Protein AF-0000000085769686 (afdb_homodimer)

Foldseek 3Di:
DPPCPPPPPPPPPPPPVPPPPPPVCCCVVLPCPVPVDDDLVNVLVSLLVLLVVLLVVLVVCLVVVPALVVSVVSCCPPNVCRCVVPLLVRVVPDDPVSQVSQVVSQVSSCVSSVHHDDGSVVSNVVPPPPPPPVVVPCVVPPVVPPPD/DPPPPPPPPPPPPPPPVPPPPPPVCCCVVLPCPPPVDDDLVNVLVSLLVLLVVLLVVLVVCLVVVPALVVSVVSCCPPNVCRCVVPLLVRVVPDDPVSQVSQVVSQVSSCVSSVHHDDGSVVSNVVPPPPVPVVVVPCCVPPVVPPPD

Secondary structure (DSSP, 8-state):
-------------------------TTTTTT----S---HHHHHHHHHHHHHHHHHHHHHHHHTT--HHHHHHHIIIIIIHHHTTTHHHHGGGS-HHHHHHHHHHHHHHHHHHTS----HHHHHHHHS-THHHHHHS-TT-GGGGTT-/-------------------------TTTTTT----S---HHHHHHHHHHHHHHHHHHHHHHHHTT--HHHHHHHIIIIIIHHHTTTHHHHGGGS-HHHHHHHHHHHHHHHHHHTS----HHHHHHHHS-THHHHHHS-TT-GGGGGG-

Radius of gyration: 26.52 Å; Cα contacts (8 Å, |Δi|>4): 149; chains: 2; bounding box: 52×108×51 Å

Structure (mmCIF, N/CA/C/O backbone):
data_AF-0000000085769686-model_v1
#
loop_
_entity.id
_entity.type
_entity.pdbx_description
1 polymer 'Uncharacterized protein'
#
loop_
_atom_site.group_PDB
_atom_site.id
_atom_site.type_symbol
_atom_site.label_atom_id
_atom_site.label_alt_id
_atom_site.label_comp_id
_atom_site.label_asym_id
_atom_site.label_entity_id
_atom_site.label_seq_id
_atom_site.pdbx_PDB_ins_code
_atom_site.Cartn_x
_atom_site.Cartn_y
_atom_site.Cartn_z
_atom_site.occupancy
_atom_site.B_iso_or_equiv
_atom_site.auth_seq_id
_atom_site.auth_comp_id
_atom_site.auth_asym_id
_atom_site.auth_atom_id
_atom_site.pdbx_PDB_model_num
ATOM 1 N N . MET A 1 1 ? 27.438 -29.266 -15.391 1 24.86 1 MET A N 1
ATOM 2 C CA . MET A 1 1 ? 27.609 -28.641 -14.078 1 24.86 1 MET A CA 1
ATOM 3 C C . MET A 1 1 ? 26.297 -28.078 -13.562 1 24.86 1 MET A C 1
ATOM 5 O O . MET A 1 1 ? 25.797 -27.094 -14.086 1 24.86 1 MET A O 1
ATOM 9 N N . ILE A 1 2 ? 25.328 -28.938 -13.195 1 25.06 2 ILE A N 1
ATOM 10 C CA . ILE A 1 2 ? 23.891 -28.781 -12.938 1 25.06 2 ILE A CA 1
ATOM 11 C C . ILE A 1 2 ? 23.688 -28.031 -11.625 1 25.06 2 ILE A C 1
ATOM 13 O O . ILE A 1 2 ? 24.141 -28.484 -10.562 1 25.06 2 ILE A O 1
ATOM 17 N N . ILE A 1 3 ? 23.844 -26.734 -11.547 1 27.31 3 ILE A N 1
ATOM 18 C CA . ILE A 1 3 ? 23.703 -25.938 -10.336 1 27.31 3 ILE A CA 1
ATOM 19 C C . ILE A 1 3 ? 22.328 -26.172 -9.727 1 27.31 3 ILE A C 1
ATOM 21 O O . ILE A 1 3 ? 21.297 -25.891 -10.352 1 27.31 3 ILE A O 1
ATOM 25 N N . ASP A 1 4 ? 22.125 -27.25 -8.906 1 24.44 4 ASP A N 1
ATOM 26 C CA . ASP A 1 4 ? 20.984 -27.688 -8.125 1 24.44 4 ASP A CA 1
ATOM 27 C C . ASP A 1 4 ? 20.547 -26.594 -7.141 1 24.44 4 ASP A C 1
ATOM 29 O O . ASP A 1 4 ? 21.281 -26.25 -6.227 1 24.44 4 ASP A O 1
ATOM 33 N N . CYS A 1 5 ? 20.203 -25.5 -7.578 1 26.17 5 CYS A N 1
ATOM 34 C CA . CYS A 1 5 ? 19.656 -24.578 -6.594 1 26.17 5 CYS A CA 1
ATOM 35 C C . CYS A 1 5 ? 18.531 -25.219 -5.797 1 26.17 5 CYS A C 1
ATOM 37 O O . CYS A 1 5 ? 17.391 -25.312 -6.277 1 26.17 5 CYS A O 1
ATOM 39 N N . LYS A 1 6 ? 18.906 -26.297 -5.02 1 27.59 6 LYS A N 1
ATOM 40 C CA . LYS A 1 6 ? 18.047 -26.969 -4.039 1 27.59 6 LYS A CA 1
ATOM 41 C C . LYS A 1 6 ? 17.359 -25.953 -3.137 1 27.59 6 LYS A C 1
ATOM 43 O O . LYS A 1 6 ? 18.016 -25.125 -2.508 1 27.59 6 LYS A O 1
ATOM 48 N N . LEU A 1 7 ? 16.234 -25.5 -3.434 1 28.39 7 LEU A N 1
ATOM 49 C CA . LEU A 1 7 ? 15.258 -24.703 -2.689 1 28.39 7 LEU A CA 1
ATOM 50 C C . LEU A 1 7 ? 14.992 -25.328 -1.322 1 28.39 7 LEU A C 1
ATOM 52 O O . LEU A 1 7 ? 13.992 -26.031 -1.137 1 28.39 7 LEU A O 1
ATOM 56 N N . ASN A 1 8 ? 16.016 -25.984 -0.687 1 28.47 8 ASN A N 1
ATOM 57 C CA . ASN A 1 8 ? 15.75 -26.562 0.63 1 28.47 8 ASN A CA 1
ATOM 58 C C . ASN A 1 8 ? 15.375 -25.484 1.642 1 28.47 8 ASN A C 1
ATOM 60 O O . ASN A 1 8 ? 16.234 -24.984 2.371 1 28.47 8 ASN A O 1
ATOM 64 N N . CYS A 1 9 ? 14.867 -24.469 1.429 1 26.95 9 CYS A N 1
ATOM 65 C CA . CYS A 1 9 ? 14.531 -23.625 2.561 1 26.95 9 CYS A CA 1
ATOM 66 C C . CYS A 1 9 ? 13.633 -24.359 3.549 1 26.95 9 CYS A C 1
ATOM 68 O O . CYS A 1 9 ? 12.477 -24.656 3.242 1 26.95 9 CYS A O 1
ATOM 70 N N . LYS A 1 10 ? 14.203 -25.297 4.262 1 27.42 10 LYS A N 1
ATOM 71 C CA . LYS A 1 10 ? 13.461 -25.875 5.387 1 27.42 10 LYS A CA 1
ATOM 72 C C . LYS A 1 10 ? 12.906 -24.766 6.289 1 27.42 10 LYS A C 1
ATOM 74 O O . LYS A 1 10 ? 13.633 -23.844 6.676 1 27.42 10 LYS A O 1
ATOM 79 N N . PRO A 1 11 ? 11.672 -24.594 6.355 1 28.75 11 PRO A N 1
ATOM 80 C CA . PRO A 1 11 ? 11.094 -23.672 7.332 1 28.75 11 PRO A CA 1
ATOM 81 C C . PRO A 1 11 ? 11.508 -23.984 8.766 1 28.75 11 PRO A C 1
ATOM 83 O O . PRO A 1 11 ? 11.312 -25.109 9.234 1 28.75 11 PRO A O 1
ATOM 86 N N . ASP A 1 12 ? 12.695 -23.859 9.141 1 30.34 12 ASP A N 1
ATOM 87 C CA . ASP A 1 12 ? 12.93 -23.953 10.578 1 30.34 12 ASP A CA 1
ATOM 88 C C . ASP A 1 12 ? 11.781 -23.312 11.359 1 30.34 12 ASP A C 1
ATOM 90 O O . ASP A 1 12 ? 11.414 -22.172 11.102 1 30.34 12 ASP A O 1
ATOM 94 N N . ILE A 1 13 ? 10.984 -24.156 11.992 1 30.16 13 ILE A N 1
ATOM 95 C CA . ILE A 1 13 ? 9.906 -23.875 12.93 1 30.16 13 ILE A CA 1
ATOM 96 C C . ILE A 1 13 ? 10.43 -23.031 14.094 1 30.16 13 ILE A C 1
ATOM 98 O O . ILE A 1 13 ? 11.047 -23.562 15.023 1 30.16 13 ILE A O 1
ATOM 102 N N . LEU A 1 14 ? 11.516 -22.359 14.055 1 28.95 14 LEU A N 1
ATOM 103 C CA . LEU A 1 14 ? 11.766 -21.562 15.242 1 28.95 14 LEU A CA 1
ATOM 104 C C . LEU A 1 14 ? 10.461 -21 15.805 1 28.95 14 LEU A C 1
ATOM 106 O O . LEU A 1 14 ? 9.625 -20.484 15.055 1 28.95 14 LEU A O 1
ATOM 110 N N . SER A 1 15 ? 10.047 -21.609 16.953 1 30.77 15 SER A N 1
ATOM 111 C CA . SER A 1 15 ? 8.977 -21.203 17.859 1 30.77 15 SER A CA 1
ATOM 112 C C . SER A 1 15 ? 9.016 -19.703 18.125 1 30.77 15 SER A C 1
ATOM 114 O O . SER A 1 15 ? 9.711 -19.234 19.031 1 30.77 15 SER A O 1
ATOM 116 N N . LEU A 1 16 ? 9.578 -18.938 17.328 1 28.23 16 LEU A N 1
ATOM 117 C CA . LEU A 1 16 ? 9.375 -17.547 17.719 1 28.23 16 LEU A CA 1
ATOM 118 C C . LEU A 1 16 ? 7.973 -17.344 18.297 1 28.23 16 LEU A C 1
ATOM 120 O O . LEU A 1 16 ? 6.988 -17.781 17.688 1 28.23 16 LEU A O 1
ATOM 124 N N . THR A 1 17 ? 7.836 -17.422 19.656 1 31.45 17 THR A N 1
ATOM 125 C CA . THR A 1 17 ? 6.695 -16.812 20.328 1 31.45 17 THR A CA 1
ATOM 126 C C . THR A 1 17 ? 6.16 -15.633 19.516 1 31.45 17 THR A C 1
ATOM 128 O O . THR A 1 17 ? 6.762 -14.562 19.5 1 31.45 17 THR A O 1
ATOM 131 N N . GLY A 1 18 ? 6.109 -15.812 18.391 1 32.16 18 GLY A N 1
ATOM 132 C CA . GLY A 1 18 ? 5.707 -14.922 17.312 1 32.16 18 GLY A CA 1
ATOM 133 C C . GLY A 1 18 ? 4.418 -14.18 17.609 1 32.16 18 GLY A C 1
ATOM 134 O O . GLY A 1 18 ? 3.451 -14.766 18.094 1 32.16 18 GLY A O 1
ATOM 135 N N . SER A 1 19 ? 4.562 -12.992 18.297 1 30.41 19 SER A N 1
ATOM 136 C CA . SER A 1 19 ? 3.377 -12.156 18.172 1 30.41 19 SER A CA 1
ATOM 137 C C . SER A 1 19 ? 2.637 -12.438 16.859 1 30.41 19 SER A C 1
ATOM 139 O O . SER A 1 19 ? 3.248 -12.492 15.797 1 30.41 19 SER A O 1
ATOM 141 N N . ASP A 1 20 ? 1.802 -13.43 16.922 1 30.08 20 ASP A N 1
ATOM 142 C CA . ASP A 1 20 ? 0.752 -13.531 15.906 1 30.08 20 ASP A CA 1
ATOM 143 C C . ASP A 1 20 ? 0.522 -12.188 15.211 1 30.08 20 ASP A C 1
ATOM 145 O O . ASP A 1 20 ? 0.048 -11.234 15.836 1 30.08 20 ASP A O 1
ATOM 149 N N . ILE A 1 21 ? 1.532 -11.703 14.633 1 33.44 21 ILE A N 1
ATOM 150 C CA . ILE A 1 21 ? 1.037 -10.672 13.727 1 33.44 21 ILE A CA 1
ATOM 151 C C . ILE A 1 21 ? -0.336 -11.07 13.188 1 33.44 21 ILE A C 1
ATOM 153 O O . ILE A 1 21 ? -0.483 -12.117 12.562 1 33.44 21 ILE A O 1
ATOM 157 N N . GLU A 1 22 ? -1.276 -10.883 13.93 1 29.83 22 GLU A N 1
ATOM 158 C CA . GLU A 1 22 ? -2.615 -10.883 13.352 1 29.83 22 GLU A CA 1
ATOM 159 C C . GLU A 1 22 ? -2.564 -10.594 11.852 1 29.83 22 GLU A C 1
ATOM 161 O O . GLU A 1 22 ? -2.135 -9.523 11.43 1 29.83 22 GLU A O 1
ATOM 166 N N . ARG A 1 23 ? -1.914 -11.492 11.094 1 33.53 23 ARG A N 1
ATOM 167 C CA . ARG A 1 23 ? -2.477 -11.312 9.758 1 33.53 23 ARG A CA 1
ATOM 168 C C . ARG A 1 23 ? -3.895 -10.758 9.836 1 33.53 23 ARG A C 1
ATOM 170 O O . ARG A 1 23 ? -4.832 -11.469 10.203 1 33.53 23 ARG A O 1
ATOM 177 N N . VAL A 1 24 ? -4.031 -9.617 10.469 1 33.94 24 VAL A N 1
ATOM 178 C CA . VAL A 1 24 ? -5.316 -8.945 10.305 1 33.94 24 VAL A CA 1
ATOM 179 C C . VAL A 1 24 ? -5.93 -9.32 8.961 1 33.94 24 VAL A C 1
ATOM 181 O O . VAL A 1 24 ? -5.355 -9.031 7.906 1 33.94 24 VAL A O 1
ATOM 184 N N . ASN A 1 25 ? -6.301 -10.508 8.781 1 31.98 25 ASN A N 1
ATOM 185 C CA . ASN A 1 25 ? -7.316 -10.703 7.754 1 31.98 25 ASN A CA 1
ATOM 186 C C . ASN A 1 25 ? -8.109 -9.422 7.504 1 31.98 25 ASN A C 1
ATOM 188 O O . ASN A 1 25 ? -9.047 -9.109 8.242 1 31.98 25 ASN A O 1
ATOM 192 N N . ASN A 1 26 ? -7.43 -8.438 7.352 1 36.97 26 ASN A N 1
ATOM 193 C CA . ASN A 1 26 ? -7.973 -7.219 6.773 1 36.97 26 ASN A CA 1
ATOM 194 C C . ASN A 1 26 ? -9.039 -7.52 5.727 1 36.97 26 ASN A C 1
ATOM 196 O O . ASN A 1 26 ? -9.352 -6.672 4.887 1 36.97 26 ASN A O 1
ATOM 200 N N . TYR A 1 27 ? -9.352 -8.75 5.547 1 34.84 27 TYR A N 1
ATOM 201 C CA . TYR A 1 27 ? -10.547 -9.023 4.754 1 34.84 27 TYR A CA 1
ATOM 202 C C . TYR A 1 27 ? -11.711 -8.156 5.211 1 34.84 27 TYR A C 1
ATOM 204 O O . TYR A 1 27 ? -12.555 -7.766 4.402 1 34.84 27 TYR A O 1
ATOM 212 N N . LYS A 1 28 ? -11.727 -7.906 6.52 1 40.44 28 LYS A N 1
ATOM 213 C CA . LYS A 1 28 ? -12.938 -7.168 6.852 1 40.44 28 LYS A CA 1
ATOM 214 C C . LYS A 1 28 ? -13.016 -5.859 6.074 1 40.44 28 LYS A C 1
ATOM 216 O O . LYS A 1 28 ? -14.102 -5.441 5.656 1 40.44 28 LYS A O 1
ATOM 221 N N . TYR A 1 29 ? -11.93 -5.172 6.203 1 37.97 29 TYR A N 1
ATOM 222 C CA . TYR A 1 29 ? -12.078 -3.863 5.578 1 37.97 29 TYR A CA 1
ATOM 223 C C . TYR A 1 29 ? -12.125 -3.986 4.062 1 37.97 29 TYR A C 1
ATOM 225 O O . TYR A 1 29 ? -12.312 -2.99 3.357 1 37.97 29 TYR A O 1
ATOM 233 N N . LEU A 1 30 ? -11.383 -4.977 3.562 1 40.69 30 LEU A N 1
ATOM 234 C CA . LEU A 1 30 ? -11.305 -4.852 2.109 1 40.69 30 LEU A CA 1
ATOM 235 C C . LEU A 1 30 ? -12.695 -4.66 1.509 1 40.69 30 LEU A C 1
ATOM 237 O O . LEU A 1 30 ? -12.828 -4.145 0.396 1 40.69 30 LEU A O 1
ATOM 241 N N . GLY A 1 31 ? -13.672 -4.102 1.855 1 37.19 31 GLY A N 1
ATOM 242 C CA . GLY A 1 31 ? -15.016 -3.926 1.323 1 37.19 31 GLY A CA 1
ATOM 243 C C . GLY A 1 31 ? -15.805 -5.219 1.258 1 37.19 31 GLY A C 1
ATOM 244 O O . GLY A 1 31 ? -15.68 -5.98 0.299 1 37.19 31 GLY A O 1
ATOM 245 N N . VAL A 1 32 ? -15.828 -5.922 2.273 1 40.5 32 VAL A N 1
ATOM 246 C CA . VAL A 1 32 ? -16.719 -7.074 2.334 1 40.5 32 VAL A CA 1
ATOM 247 C C . VAL A 1 32 ? -18 -6.785 1.549 1 40.5 32 VAL A C 1
ATOM 249 O O . VAL A 1 32 ? -18.781 -5.898 1.919 1 40.5 32 VAL A O 1
ATOM 252 N N . TYR A 1 33 ? -17.859 -6.59 0.308 1 38.75 33 TYR A N 1
ATOM 253 C CA . TYR A 1 33 ? -19.109 -6.723 -0.417 1 38.75 33 TYR A CA 1
ATOM 254 C C . TYR A 1 33 ? -19.828 -8.023 -0.048 1 38.75 33 TYR A C 1
ATOM 256 O O . TYR A 1 33 ? -19.312 -9.109 -0.314 1 38.75 33 TYR A O 1
ATOM 264 N N . LEU A 1 34 ? -20.203 -7.977 1.186 1 38.91 34 LEU A N 1
ATOM 265 C CA . LEU A 1 34 ? -21.062 -9.055 1.671 1 38.91 34 LEU A CA 1
ATOM 266 C C . LEU A 1 34 ? -22.125 -9.414 0.64 1 38.91 34 LEU A C 1
ATOM 268 O O . LEU A 1 34 ? -23.125 -10.047 0.972 1 38.91 34 LEU A O 1
ATOM 272 N N . GLY A 1 35 ? -21.984 -8.914 -0.55 1 44.84 35 GLY A N 1
ATOM 273 C CA . GLY A 1 35 ? -23.141 -9.531 -1.185 1 44.84 35 GLY A CA 1
ATOM 274 C C . GLY A 1 35 ? -23.125 -11.047 -1.118 1 44.84 35 GLY A C 1
ATOM 275 O O . GLY A 1 35 ? -22.078 -11.648 -0.84 1 44.84 35 GLY A O 1
ATOM 276 N N . ASN A 1 36 ? -24.125 -11.656 -0.847 1 53.09 36 ASN A N 1
ATOM 277 C CA . ASN A 1 36 ? -24.438 -13.078 -0.709 1 53.09 36 ASN A CA 1
ATOM 278 C C . ASN A 1 36 ? -23.703 -13.914 -1.755 1 53.09 36 ASN A C 1
ATOM 280 O O . ASN A 1 36 ? -23.516 -15.117 -1.579 1 53.09 36 ASN A O 1
ATOM 284 N N . SER A 1 37 ? -23.281 -13.305 -2.994 1 64.31 37 SER A N 1
ATOM 285 C CA . SER A 1 37 ? -22.656 -14.156 -3.998 1 64.31 37 SER A CA 1
ATOM 286 C C . SER A 1 37 ? -21.25 -13.68 -4.324 1 64.31 37 SER A C 1
ATOM 288 O O . SER A 1 37 ? -21.047 -12.938 -5.289 1 64.31 37 SER A O 1
ATOM 290 N N . PHE A 1 38 ? -20.359 -13.992 -3.451 1 76.94 38 PHE A N 1
ATOM 291 C CA . PHE A 1 38 ? -18.969 -13.703 -3.734 1 76.94 38 PHE A CA 1
ATOM 292 C C . PHE A 1 38 ? -18.438 -14.594 -4.859 1 76.94 38 PHE A C 1
ATOM 294 O O . PHE A 1 38 ? -18.391 -15.812 -4.715 1 76.94 38 PHE A O 1
ATOM 301 N N . SER A 1 39 ? -18.25 -13.945 -6.047 1 88.88 39 SER A N 1
ATOM 302 C CA . SER A 1 39 ? -17.688 -14.641 -7.195 1 88.88 39 SER A CA 1
ATOM 303 C C . SER A 1 39 ? -16.156 -14.57 -7.188 1 88.88 39 SER A C 1
ATOM 305 O O . SER A 1 39 ? -15.57 -13.773 -6.449 1 88.88 39 SER A O 1
ATOM 307 N N . TRP A 1 40 ? -15.562 -15.375 -7.91 1 91.94 40 TRP A N 1
ATOM 308 C CA . TRP A 1 40 ? -14.109 -15.344 -8.07 1 91.94 40 TRP A CA 1
ATOM 309 C C . TRP A 1 40 ? -13.664 -14.047 -8.742 1 91.94 40 TRP A C 1
ATOM 311 O O . TRP A 1 40 ? -12.562 -13.562 -8.484 1 91.94 40 TRP A O 1
ATOM 321 N N . LYS A 1 41 ? -14.523 -13.469 -9.438 1 92.88 41 LYS A N 1
ATOM 322 C CA . LYS A 1 41 ? -14.234 -12.148 -10.008 1 92.88 41 LYS A CA 1
ATOM 323 C C . LYS A 1 41 ? -14.094 -11.102 -8.914 1 92.88 41 LYS A C 1
ATOM 325 O O . LYS A 1 41 ? -13.188 -10.266 -8.953 1 92.88 41 LYS A O 1
ATOM 330 N N . ASP A 1 42 ? -14.984 -11.203 -7.98 1 90.25 42 ASP A N 1
ATOM 331 C CA . ASP A 1 42 ? -14.93 -10.266 -6.859 1 90.25 42 ASP A CA 1
ATOM 332 C C . ASP A 1 42 ? -13.633 -10.438 -6.07 1 90.25 42 ASP A C 1
ATOM 334 O O . ASP A 1 42 ? -13.031 -9.453 -5.633 1 90.25 42 ASP A O 1
ATOM 338 N N . HIS A 1 43 ? -13.242 -11.641 -5.906 1 92.75 43 HIS A N 1
ATOM 339 C CA . HIS A 1 43 ? -12 -11.938 -5.199 1 92.75 43 HIS A CA 1
ATOM 340 C C . HIS A 1 43 ? -10.805 -11.32 -5.906 1 92.75 43 HIS A C 1
ATOM 342 O O . HIS A 1 43 ? -9.977 -10.656 -5.273 1 92.75 43 HIS A O 1
ATOM 348 N N . ILE A 1 44 ? -10.727 -11.438 -7.199 1 95.5 44 ILE A N 1
ATOM 349 C CA . ILE A 1 44 ? -9.602 -10.922 -7.965 1 95.5 44 ILE A CA 1
ATOM 350 C C . ILE A 1 44 ? -9.625 -9.398 -7.961 1 95.5 44 ILE A C 1
ATOM 352 O O . ILE A 1 44 ? -8.578 -8.75 -7.887 1 95.5 44 ILE A O 1
ATOM 356 N N . ASP A 1 45 ? -10.828 -8.844 -8.023 1 92.69 45 ASP A N 1
ATOM 357 C CA . ASP A 1 45 ? -10.945 -7.391 -7.922 1 92.69 45 ASP A CA 1
ATOM 358 C C . ASP A 1 45 ? -10.344 -6.883 -6.613 1 92.69 45 ASP A C 1
ATOM 360 O O . ASP A 1 45 ? -9.633 -5.879 -6.602 1 92.69 45 ASP A O 1
ATOM 364 N N . PHE A 1 46 ? -10.625 -7.625 -5.652 1 90.69 46 PHE A N 1
ATOM 365 C CA . PHE A 1 46 ? -10.102 -7.277 -4.336 1 90.69 46 PHE A CA 1
ATOM 366 C C . PHE A 1 46 ? -8.586 -7.406 -4.305 1 90.69 46 PHE A C 1
ATOM 368 O O . PHE A 1 46 ? -7.891 -6.52 -3.811 1 90.69 46 PHE A O 1
ATOM 375 N N . LEU A 1 47 ? -8.07 -8.406 -4.832 1 94.75 47 LEU A N 1
ATOM 376 C CA . LEU A 1 47 ? -6.633 -8.625 -4.883 1 94.75 47 LEU A CA 1
ATOM 377 C C . LEU A 1 47 ? -5.941 -7.504 -5.652 1 94.75 47 LEU A C 1
ATOM 379 O O . LEU A 1 47 ? -4.945 -6.941 -5.184 1 94.75 47 LEU A O 1
ATOM 383 N N . ILE A 1 48 ? -6.523 -7.215 -6.75 1 96.12 48 ILE A N 1
ATOM 384 C CA . ILE A 1 48 ? -5.895 -6.23 -7.621 1 96.12 48 ILE A CA 1
ATOM 385 C C . ILE A 1 48 ? -5.859 -4.871 -6.926 1 96.12 48 ILE A C 1
ATOM 387 O O . ILE A 1 48 ? -4.855 -4.156 -6.988 1 96.12 48 ILE A O 1
ATOM 391 N N . LYS A 1 49 ? -6.895 -4.598 -6.262 1 92.19 49 LYS A N 1
ATOM 392 C CA . LYS A 1 49 ? -6.949 -3.336 -5.527 1 92.19 49 LYS A CA 1
ATOM 393 C C . LYS A 1 49 ? -5.852 -3.271 -4.469 1 92.19 49 LYS A C 1
ATOM 395 O O . LYS A 1 49 ? -5.145 -2.268 -4.359 1 92.19 49 LYS A O 1
ATOM 400 N N . ASN A 1 50 ? -5.715 -4.277 -3.764 1 93.19 50 ASN A N 1
ATOM 401 C CA . ASN A 1 50 ? -4.703 -4.359 -2.719 1 93.19 50 ASN A CA 1
ATOM 402 C C . ASN A 1 50 ? -3.291 -4.355 -3.305 1 93.19 50 ASN A C 1
ATOM 404 O O . ASN A 1 50 ? -2.4 -3.682 -2.781 1 93.19 50 ASN A O 1
ATOM 408 N N . LEU A 1 51 ? -3.121 -5.008 -4.383 1 97.25 51 LEU A N 1
ATOM 409 C CA . LEU A 1 51 ? -1.801 -5.168 -4.98 1 97.25 51 LEU A CA 1
ATOM 410 C C . LEU A 1 51 ? -1.352 -3.879 -5.66 1 97.25 51 LEU A C 1
ATOM 412 O O . LEU A 1 51 ? -0.157 -3.578 -5.699 1 97.25 51 LEU A O 1
ATOM 416 N N . ASN A 1 52 ? -2.289 -3.123 -6.117 1 96.31 52 ASN A N 1
ATOM 417 C CA . ASN A 1 52 ? -1.931 -1.913 -6.848 1 96.31 52 ASN A CA 1
ATOM 418 C C . ASN A 1 52 ? -1.224 -0.903 -5.949 1 96.31 52 ASN A C 1
ATOM 420 O O . ASN A 1 52 ? -0.271 -0.247 -6.375 1 96.31 52 ASN A O 1
ATOM 424 N N . VAL A 1 53 ? -1.67 -0.773 -4.715 1 95.5 53 VAL A N 1
ATOM 425 C CA . VAL A 1 53 ? -1.005 0.143 -3.795 1 95.5 53 VAL A CA 1
ATOM 426 C C . VAL A 1 53 ? 0.397 -0.372 -3.477 1 95.5 53 VAL A C 1
ATOM 428 O O . VAL A 1 53 ? 1.355 0.403 -3.441 1 95.5 53 VAL A O 1
ATOM 431 N N . ARG A 1 54 ? 0.553 -1.636 -3.311 1 97.69 54 ARG A N 1
ATOM 432 C CA . ARG A 1 54 ? 1.851 -2.246 -3.043 1 97.69 54 ARG A CA 1
ATOM 433 C C . ARG A 1 54 ? 2.779 -2.109 -4.246 1 97.69 54 ARG A C 1
ATOM 435 O O . ARG A 1 54 ? 3.975 -1.854 -4.086 1 97.69 54 ARG A O 1
ATOM 442 N N . MET A 1 55 ? 2.199 -2.234 -5.41 1 98.62 55 MET A N 1
ATOM 443 C CA . MET A 1 55 ? 2.969 -2.041 -6.637 1 98.62 55 MET A CA 1
ATOM 444 C C . MET A 1 55 ? 3.434 -0.594 -6.766 1 98.62 55 MET A C 1
ATOM 446 O O . MET A 1 55 ? 4.543 -0.333 -7.238 1 98.62 55 MET A O 1
ATOM 450 N N . TYR A 1 56 ? 2.615 0.255 -6.402 1 98.44 56 TYR A N 1
ATOM 451 C CA . TYR A 1 56 ? 3.008 1.659 -6.383 1 98.44 56 TYR A CA 1
ATOM 452 C C . TYR A 1 5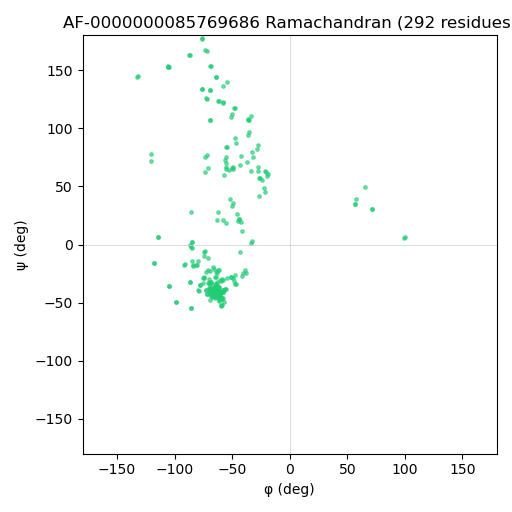6 ? 4.203 1.879 -5.461 1 98.44 56 TYR A C 1
ATOM 454 O O . TYR A 1 56 ? 5.176 2.531 -5.84 1 98.44 56 TYR A O 1
ATOM 462 N N . CYS A 1 57 ? 4.141 1.31 -4.258 1 98.44 57 CYS A N 1
ATOM 463 C CA . CYS A 1 57 ? 5.258 1.409 -3.324 1 98.44 57 CYS A CA 1
ATOM 464 C C . CYS A 1 57 ? 6.531 0.848 -3.939 1 98.44 57 CYS A C 1
ATOM 466 O O . CYS A 1 57 ? 7.602 1.451 -3.822 1 98.44 57 CYS A O 1
ATOM 468 N N . MET A 1 58 ? 6.422 -0.201 -4.648 1 98.81 58 MET A N 1
ATOM 469 C CA . MET A 1 58 ? 7.578 -0.821 -5.289 1 98.81 58 MET A CA 1
ATOM 470 C C . MET A 1 58 ? 8.172 0.101 -6.344 1 98.81 58 MET A C 1
ATOM 472 O O . MET A 1 58 ? 9.398 0.253 -6.426 1 98.81 58 MET A O 1
ATOM 476 N N . ARG A 1 59 ? 7.355 0.68 -7.094 1 98.62 59 ARG A N 1
ATOM 477 C CA . ARG A 1 59 ? 7.824 1.607 -8.117 1 98.62 59 ARG A CA 1
ATOM 478 C C . ARG A 1 59 ? 8.539 2.799 -7.492 1 98.62 59 ARG A C 1
ATOM 480 O O . ARG A 1 59 ? 9.562 3.256 -8 1 98.62 59 ARG A O 1
ATOM 487 N N . LYS A 1 60 ? 7.996 3.287 -6.418 1 98.5 60 LYS A N 1
ATOM 488 C CA . LYS A 1 60 ? 8.648 4.391 -5.719 1 98.5 60 LYS A CA 1
ATOM 489 C C . LYS A 1 60 ? 10.016 3.977 -5.191 1 98.5 60 LYS A C 1
ATOM 491 O O . LYS A 1 60 ? 10.992 4.711 -5.34 1 98.5 60 LYS A O 1
ATOM 496 N N . LEU A 1 61 ? 10.125 2.814 -4.648 1 98.62 61 LEU A N 1
ATOM 497 C CA . LEU A 1 61 ? 11.398 2.312 -4.156 1 98.62 61 LEU A CA 1
ATOM 498 C C . LEU A 1 61 ? 12.414 2.207 -5.289 1 98.62 61 LEU A C 1
ATOM 500 O O . LEU A 1 61 ? 13.594 2.527 -5.105 1 98.62 61 LEU A O 1
ATOM 504 N N . HIS A 1 62 ? 11.875 1.752 -6.367 1 98.62 62 HIS A N 1
ATOM 505 C CA . HIS A 1 62 ? 12.727 1.704 -7.547 1 98.62 62 HIS A CA 1
ATOM 506 C C . HIS A 1 62 ? 13.234 3.094 -7.918 1 98.62 62 HIS A C 1
ATOM 508 O O . HIS A 1 62 ? 14.422 3.268 -8.219 1 98.62 62 HIS A O 1
ATOM 514 N N . SER A 1 63 ? 12.414 4.074 -7.848 1 97.88 63 SER A N 1
ATOM 515 C CA . SER A 1 63 ? 12.789 5.441 -8.188 1 97.88 63 SER A CA 1
ATOM 516 C C . SER A 1 63 ? 13.758 6.023 -7.16 1 97.88 63 SER A C 1
ATOM 518 O O . SER A 1 63 ? 14.492 6.965 -7.457 1 97.88 63 SER A O 1
ATOM 520 N N . PHE A 1 64 ? 13.734 5.465 -5.973 1 96.88 64 PHE A N 1
ATOM 521 C CA . PHE A 1 64 ? 14.664 5.871 -4.926 1 96.88 64 PHE A CA 1
ATOM 522 C C . PHE A 1 64 ? 15.992 5.125 -5.062 1 96.88 64 PHE A C 1
ATOM 524 O O . PHE A 1 64 ? 16.844 5.203 -4.176 1 96.88 64 PHE A O 1
ATOM 531 N N . TYR A 1 65 ? 16.172 4.309 -6.031 1 96.94 65 TYR A N 1
ATOM 532 C CA . TYR A 1 65 ? 17.375 3.576 -6.391 1 96.94 65 TYR A CA 1
ATOM 533 C C . TYR A 1 65 ? 17.656 2.463 -5.387 1 96.94 65 TYR A C 1
ATOM 535 O O . TYR A 1 65 ? 18.812 2.164 -5.09 1 96.94 65 TYR A O 1
ATOM 543 N N . VAL A 1 66 ? 16.609 2.01 -4.879 1 97.62 66 VAL A N 1
ATOM 544 C CA . VAL A 1 66 ? 16.75 0.812 -4.059 1 97.62 66 VAL A CA 1
ATOM 545 C C . VAL A 1 66 ? 17.219 -0.354 -4.918 1 97.62 66 VAL A C 1
ATOM 547 O O . VAL A 1 66 ? 16.797 -0.505 -6.066 1 97.62 66 VAL A O 1
ATOM 550 N N . SER A 1 67 ? 18.062 -1.233 -4.391 1 97.56 67 SER A N 1
ATOM 551 C CA . SER A 1 67 ? 18.719 -2.291 -5.148 1 97.56 67 SER A CA 1
ATOM 552 C C . SER A 1 67 ? 17.719 -3.35 -5.605 1 97.56 67 SER A C 1
ATOM 554 O O . SER A 1 67 ? 16.703 -3.584 -4.941 1 97.56 67 SER A O 1
ATOM 556 N N . PRO A 1 68 ? 18.031 -4.043 -6.707 1 97.94 68 PRO A N 1
ATOM 557 C CA . PRO A 1 68 ? 17.172 -5.125 -7.188 1 97.94 68 PRO A CA 1
ATOM 558 C C . PRO A 1 68 ? 16.984 -6.234 -6.156 1 97.94 68 PRO A C 1
ATOM 560 O O . PRO A 1 68 ? 15.922 -6.871 -6.113 1 97.94 68 PRO A O 1
ATOM 563 N N . GLU A 1 69 ? 17.969 -6.398 -5.352 1 97.81 69 GLU A N 1
ATOM 564 C CA . GLU A 1 69 ? 17.875 -7.426 -4.316 1 97.81 69 GLU A CA 1
ATOM 565 C C . GLU A 1 69 ? 16.781 -7.102 -3.307 1 97.81 69 GLU A C 1
ATOM 567 O O . GLU A 1 69 ? 15.969 -7.961 -2.967 1 97.81 69 GLU A O 1
ATOM 572 N N . ILE A 1 70 ? 16.781 -5.848 -2.891 1 98 70 ILE A N 1
ATOM 573 C CA . ILE A 1 70 ? 15.766 -5.422 -1.931 1 98 70 ILE A CA 1
ATOM 574 C C . ILE A 1 70 ? 14.391 -5.402 -2.602 1 98 70 ILE A C 1
ATOM 576 O O . ILE A 1 70 ? 13.391 -5.809 -2.002 1 98 70 ILE A O 1
ATOM 580 N N . LEU A 1 71 ? 14.367 -4.988 -3.826 1 98.75 71 LEU A N 1
ATOM 581 C CA . LEU A 1 71 ? 13.109 -4.977 -4.566 1 98.75 71 LEU A CA 1
ATOM 582 C C . LEU A 1 71 ? 12.547 -6.391 -4.707 1 98.75 71 LEU A C 1
ATOM 584 O O . LEU A 1 71 ? 11.336 -6.594 -4.625 1 98.75 71 LEU A O 1
ATOM 588 N N . SER A 1 72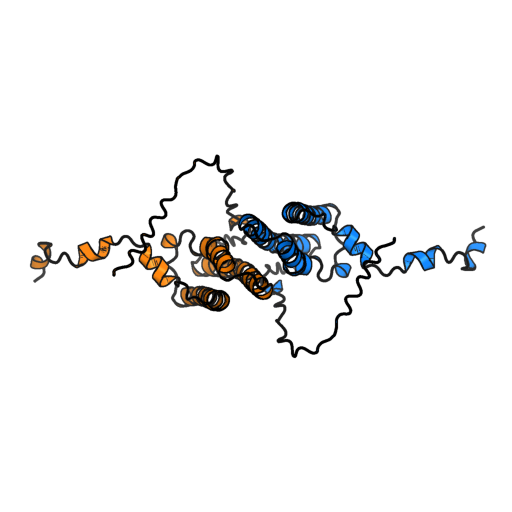 ? 13.477 -7.309 -4.895 1 98.69 72 SER A N 1
ATOM 589 C CA . SER A 1 72 ? 13.055 -8.703 -5.016 1 98.69 72 SER A CA 1
ATOM 590 C C . SER A 1 72 ? 12.484 -9.227 -3.701 1 98.69 72 SER A C 1
ATOM 592 O O . SER A 1 72 ? 11.461 -9.914 -3.693 1 98.69 72 SER A O 1
ATOM 594 N N . VAL A 1 73 ? 13.133 -8.875 -2.658 1 98.5 73 VAL A N 1
ATOM 595 C CA . VAL A 1 73 ? 12.633 -9.297 -1.354 1 98.5 73 VAL A CA 1
ATOM 596 C C . VAL A 1 73 ? 11.281 -8.633 -1.077 1 98.5 73 VAL A C 1
ATOM 598 O O . VAL A 1 73 ? 10.352 -9.281 -0.587 1 98.5 73 VAL A O 1
ATOM 601 N N . PHE A 1 74 ? 11.164 -7.375 -1.393 1 98.69 74 PHE A N 1
ATOM 602 C CA . PHE A 1 74 ? 9.914 -6.633 -1.254 1 98.69 74 PHE A CA 1
ATOM 603 C C . PHE A 1 74 ? 8.805 -7.285 -2.068 1 98.69 74 PHE A C 1
ATOM 605 O O . PHE A 1 74 ? 7.715 -7.543 -1.55 1 98.69 74 PHE A O 1
ATOM 612 N N . TYR A 1 75 ? 9.07 -7.652 -3.299 1 98.81 75 TYR A N 1
ATOM 613 C CA . TYR A 1 75 ? 8.109 -8.289 -4.188 1 98.81 75 TYR A CA 1
ATOM 614 C C . TYR A 1 75 ? 7.609 -9.602 -3.604 1 98.81 75 TYR A C 1
ATOM 616 O O . TYR A 1 75 ? 6.398 -9.844 -3.541 1 98.81 75 TYR A O 1
ATOM 624 N N . ASN A 1 76 ? 8.5 -10.359 -3.145 1 98.44 76 ASN A N 1
ATOM 625 C CA . ASN A 1 76 ? 8.148 -11.688 -2.658 1 98.44 76 ASN A CA 1
ATOM 626 C C . ASN A 1 76 ? 7.398 -11.625 -1.331 1 98.44 76 ASN A C 1
ATOM 628 O O . ASN A 1 76 ? 6.387 -12.305 -1.148 1 98.44 76 ASN A O 1
ATOM 632 N N . SER A 1 77 ? 7.828 -10.727 -0.482 1 98.25 77 SER A N 1
ATOM 633 C CA . SER A 1 77 ? 7.273 -10.703 0.869 1 98.25 77 SER A CA 1
ATOM 634 C C . SER A 1 77 ? 6 -9.867 0.929 1 98.25 77 SER A C 1
ATOM 636 O O . SER A 1 77 ? 5.082 -10.18 1.688 1 98.25 77 SER A O 1
ATOM 638 N N . VAL A 1 78 ? 5.895 -8.844 0.129 1 98.31 78 VAL A N 1
ATOM 639 C CA . VAL A 1 78 ? 4.824 -7.867 0.296 1 98.31 78 VAL A CA 1
ATOM 640 C C . VAL A 1 78 ? 3.768 -8.07 -0.786 1 98.31 78 VAL A C 1
ATOM 642 O O . VAL A 1 78 ? 2.57 -7.918 -0.528 1 98.31 78 VAL A O 1
ATOM 645 N N . ILE A 1 79 ? 4.148 -8.43 -1.979 1 98.69 79 ILE A N 1
ATOM 646 C CA . ILE A 1 79 ? 3.221 -8.531 -3.098 1 98.69 79 ILE A CA 1
ATOM 647 C C . ILE A 1 79 ? 2.814 -9.992 -3.291 1 98.69 79 ILE A C 1
ATOM 649 O O . ILE A 1 79 ? 1.626 -10.32 -3.287 1 98.69 79 ILE A O 1
ATOM 653 N N . CYS A 1 80 ? 3.822 -10.906 -3.33 1 98.44 80 CYS A N 1
ATOM 654 C CA . CYS A 1 80 ? 3.52 -12.305 -3.584 1 98.44 80 CYS A CA 1
ATOM 655 C C . CYS A 1 80 ? 2.771 -12.922 -2.408 1 98.44 80 CYS A C 1
ATOM 657 O O . CYS A 1 80 ? 1.911 -13.789 -2.598 1 98.44 80 CYS A O 1
ATOM 659 N N . SER A 1 81 ? 3.068 -12.438 -1.224 1 96.81 81 SER A N 1
ATOM 660 C CA . SER A 1 81 ? 2.406 -12.977 -0.039 1 96.81 81 SER A CA 1
ATOM 661 C C . SER A 1 81 ? 0.899 -12.758 -0.097 1 96.81 81 SER A C 1
ATOM 663 O O . SER A 1 81 ? 0.133 -13.492 0.525 1 96.81 81 SER A O 1
ATOM 665 N N . VAL A 1 82 ? 0.465 -11.773 -0.906 1 96.62 82 VAL A N 1
ATOM 666 C CA . VAL A 1 82 ? -0.95 -11.43 -0.981 1 96.62 82 VAL A CA 1
ATOM 667 C C . VAL A 1 82 ? -1.649 -12.328 -1.999 1 96.62 82 VAL A C 1
ATOM 669 O O . VAL A 1 82 ? -2.59 -13.047 -1.657 1 96.62 82 VAL A O 1
ATOM 672 N N . TRP A 1 83 ? -1.193 -12.398 -3.232 1 96.69 83 TRP A N 1
ATOM 673 C CA . TRP A 1 83 ? -1.962 -13.102 -4.25 1 96.69 83 TRP A CA 1
ATOM 674 C C . TRP A 1 83 ? -1.669 -14.602 -4.211 1 96.69 83 TRP A C 1
ATOM 676 O O . TRP A 1 83 ? -2.445 -15.406 -4.73 1 96.69 83 TRP A O 1
ATOM 686 N N . ARG A 1 84 ? -0.579 -15.016 -3.598 1 97.31 84 ARG A N 1
ATOM 687 C CA . ARG A 1 84 ? -0.278 -16.438 -3.479 1 97.31 84 ARG A CA 1
ATOM 688 C C . ARG A 1 84 ? -1.058 -17.062 -2.328 1 97.31 84 ARG A C 1
ATOM 690 O O . ARG A 1 84 ? -1.157 -18.297 -2.238 1 97.31 84 ARG A O 1
ATOM 697 N N . TYR A 1 85 ? -1.547 -16.266 -1.457 1 94.81 85 TYR A N 1
ATOM 698 C CA . TYR A 1 85 ? -2.285 -16.797 -0.312 1 94.81 85 TYR A CA 1
ATOM 699 C C . TYR A 1 85 ? -3.473 -17.625 -0.766 1 94.81 85 TYR A C 1
ATOM 701 O O . TYR A 1 85 ? -4.332 -17.156 -1.509 1 94.81 85 TYR A O 1
ATOM 709 N N . ARG A 1 86 ? -3.562 -18.859 -0.383 1 95.75 86 ARG A N 1
ATOM 710 C CA . ARG A 1 86 ? -4.621 -19.828 -0.687 1 95.75 86 ARG A CA 1
ATOM 711 C C . ARG A 1 86 ? -4.797 -19.984 -2.193 1 95.75 86 ARG A C 1
ATOM 713 O O . ARG A 1 86 ? -5.922 -20.141 -2.678 1 95.75 86 ARG A O 1
ATOM 720 N N . LEU A 1 87 ? -3.754 -19.891 -2.84 1 96.44 87 LEU A N 1
ATOM 721 C CA . LEU A 1 87 ? -3.77 -19.984 -4.297 1 96.44 87 LEU A CA 1
ATOM 722 C C . LEU A 1 87 ? -4.418 -21.281 -4.758 1 96.44 87 LEU A C 1
ATOM 724 O O . LEU A 1 87 ? -5.145 -21.297 -5.754 1 96.44 87 LEU A O 1
ATOM 728 N N . LEU A 1 88 ? -4.191 -22.344 -4.078 1 95.62 88 LEU A N 1
ATOM 729 C CA . LEU A 1 88 ? -4.773 -23.641 -4.449 1 95.62 88 LEU A CA 1
ATOM 730 C C . LEU A 1 88 ? -6.297 -23.562 -4.43 1 95.62 88 LEU A C 1
ATOM 732 O O . LEU A 1 88 ? -6.961 -24.25 -5.215 1 95.62 88 LEU A O 1
ATOM 736 N N . ALA A 1 89 ? -6.793 -22.781 -3.619 1 94.25 89 ALA A N 1
ATOM 737 C CA . ALA A 1 89 ? -8.242 -22.703 -3.434 1 94.25 89 ALA A CA 1
ATOM 738 C C . ALA A 1 89 ? -8.891 -21.906 -4.559 1 94.25 89 ALA A C 1
ATOM 740 O O . ALA A 1 89 ? -9.992 -22.25 -5.012 1 94.25 89 ALA A O 1
ATOM 741 N N . TRP A 1 90 ? -8.148 -20.875 -5.039 1 95.19 90 TRP A N 1
ATOM 742 C CA . TRP A 1 90 ? -8.852 -20 -5.973 1 95.19 90 TRP A CA 1
ATOM 743 C C . TRP A 1 90 ? -8.18 -20.016 -7.344 1 95.19 90 TRP A C 1
ATOM 745 O O . TRP A 1 90 ? -8.781 -19.609 -8.344 1 95.19 90 TRP A O 1
ATOM 755 N N . GLY A 1 91 ? -6.953 -20.484 -7.477 1 96 91 GLY A N 1
ATOM 756 C CA . GLY A 1 91 ? -6.184 -20.375 -8.711 1 96 91 GLY A CA 1
ATOM 757 C C . GLY A 1 91 ? -6.805 -21.141 -9.859 1 96 91 GLY A C 1
ATOM 758 O O . GLY A 1 91 ? -6.73 -20.719 -11.016 1 96 91 GLY A O 1
ATOM 759 N N . GLY A 1 92 ? -7.41 -22.266 -9.586 1 95.94 92 GLY A N 1
ATOM 760 C CA . GLY A 1 92 ? -8.016 -23.094 -10.609 1 95.94 92 GLY A CA 1
ATOM 761 C C . GLY A 1 92 ? -9.438 -22.672 -10.945 1 95.94 92 GLY A C 1
ATOM 762 O O . GLY A 1 92 ? -10.039 -23.203 -11.883 1 95.94 92 GLY A O 1
ATOM 763 N N . ASN A 1 93 ? -9.953 -21.703 -10.297 1 95.12 93 ASN A N 1
ATOM 764 C CA . ASN A 1 93 ? -11.367 -21.359 -10.422 1 95.12 93 ASN A CA 1
ATOM 765 C C . ASN A 1 93 ? -11.547 -19.984 -11.062 1 95.12 93 ASN A C 1
ATOM 767 O O . ASN A 1 93 ? -12.672 -19.484 -11.156 1 95.12 93 ASN A O 1
ATOM 771 N N . ILE A 1 94 ? -10.445 -19.391 -11.523 1 96.12 94 ILE A N 1
ATOM 772 C CA . ILE A 1 94 ? -10.562 -18.062 -12.102 1 96.12 94 ILE A CA 1
ATOM 773 C C . ILE A 1 94 ? -10.445 -18.141 -13.625 1 96.12 94 ILE A C 1
ATOM 775 O O . ILE A 1 94 ? -9.836 -19.078 -14.156 1 96.12 94 ILE A O 1
ATOM 779 N N . SER A 1 95 ? -11.055 -17.188 -14.258 1 97 95 SER A N 1
ATOM 780 C CA . SER A 1 95 ? -11.023 -17.141 -15.719 1 97 95 SER A CA 1
ATOM 781 C C . SER A 1 95 ? -9.648 -16.734 -16.234 1 97 95 SER A C 1
ATOM 783 O O . SER A 1 95 ? -8.82 -16.219 -15.461 1 97 95 SER A O 1
ATOM 785 N N . GLN A 1 96 ? -9.461 -16.938 -17.547 1 97.81 96 GLN A N 1
ATOM 786 C CA . GLN A 1 96 ? -8.219 -16.5 -18.172 1 97.81 96 GLN A CA 1
ATOM 787 C C . GLN A 1 96 ? -8.062 -14.977 -18.078 1 97.81 96 GLN A C 1
ATOM 789 O O . GLN A 1 96 ? -6.953 -14.477 -17.906 1 97.81 96 GLN A O 1
ATOM 794 N N . CYS A 1 97 ? -9.141 -14.312 -18.203 1 98 97 CYS A N 1
ATOM 795 C CA . CYS A 1 97 ? -9.117 -12.859 -18.094 1 98 97 CYS A CA 1
ATOM 796 C C . CYS A 1 97 ? -8.586 -12.414 -16.734 1 98 97 CYS A C 1
ATOM 798 O O . CYS A 1 97 ? -7.746 -11.516 -16.656 1 98 97 CYS A O 1
ATOM 800 N N . GLU A 1 98 ? -9.078 -13.062 -15.719 1 97.56 98 GLU A N 1
ATOM 801 C CA . GLU A 1 98 ? -8.656 -12.734 -14.359 1 97.56 98 GLU A CA 1
ATOM 802 C C . GLU A 1 98 ? -7.18 -13.07 -14.148 1 97.56 98 GLU A C 1
ATOM 804 O O . GLU A 1 98 ? -6.449 -12.312 -13.508 1 97.56 98 GLU A O 1
ATOM 809 N N . LYS A 1 99 ? -6.766 -14.164 -14.68 1 98.06 99 LYS A N 1
ATOM 810 C CA . LYS A 1 99 ? -5.359 -14.547 -14.625 1 98.06 99 LYS A CA 1
ATOM 811 C C . LYS A 1 99 ? -4.48 -13.508 -15.32 1 98.06 99 LYS A C 1
ATOM 813 O O . LYS A 1 99 ? -3.416 -13.148 -14.812 1 98.06 99 LYS A O 1
ATOM 818 N N . ASP A 1 100 ? -4.93 -13.062 -16.391 1 98.5 100 ASP A N 1
ATOM 819 C CA . ASP A 1 100 ? -4.172 -12.078 -17.156 1 98.5 100 ASP A CA 1
ATOM 820 C C . ASP A 1 100 ? -4.039 -10.766 -16.375 1 98.5 100 ASP A C 1
ATOM 822 O O . ASP A 1 100 ? -3.01 -10.094 -16.453 1 98.5 100 ASP A O 1
ATOM 826 N N . ARG A 1 101 ? -5.062 -10.383 -15.656 1 98.31 101 ARG A N 1
ATOM 827 C CA . ARG A 1 101 ? -5.012 -9.172 -14.844 1 98.31 101 ARG A CA 1
ATOM 828 C C . ARG A 1 101 ? -3.914 -9.266 -13.789 1 98.31 101 ARG A C 1
ATOM 830 O O . ARG A 1 101 ? -3.148 -8.32 -13.594 1 98.31 101 ARG A O 1
ATOM 837 N N . LEU A 1 102 ? -3.787 -10.367 -13.211 1 98.5 102 LEU A N 1
ATOM 838 C CA . LEU A 1 102 ? -2.746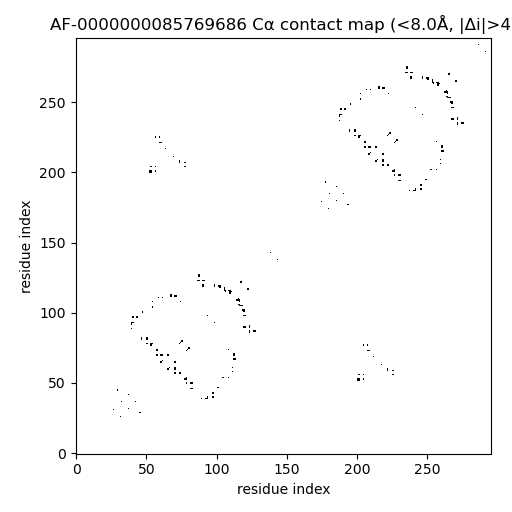 -10.578 -12.211 1 98.5 102 LEU A CA 1
ATOM 839 C C . LEU A 1 102 ? -1.37 -10.648 -12.867 1 98.5 102 LEU A C 1
ATOM 841 O O . LEU A 1 102 ? -0.411 -10.055 -12.375 1 98.5 102 LEU A O 1
ATOM 845 N N . ASN A 1 103 ? -1.345 -11.367 -13.984 1 98.75 103 ASN A N 1
ATOM 846 C CA . ASN A 1 103 ? -0.067 -11.539 -14.664 1 98.75 103 ASN A CA 1
ATOM 847 C C . ASN A 1 103 ? 0.471 -10.211 -15.188 1 98.75 103 ASN A C 1
ATOM 849 O O . ASN A 1 103 ? 1.685 -10.016 -15.273 1 98.75 103 ASN A O 1
ATOM 853 N N . ARG A 1 104 ? -0.403 -9.289 -15.484 1 98.75 104 ARG A N 1
ATOM 854 C CA . ARG A 1 104 ? 0.052 -7.961 -15.875 1 98.75 104 ARG A CA 1
ATOM 855 C C . ARG A 1 104 ? 0.821 -7.285 -14.75 1 98.75 104 ARG A C 1
ATOM 857 O O . ARG A 1 104 ? 1.85 -6.648 -14.984 1 98.75 104 ARG A O 1
ATOM 864 N N . LEU A 1 105 ? 0.335 -7.461 -13.578 1 98.62 105 LEU A N 1
ATOM 865 C CA . LEU A 1 105 ? 1.024 -6.91 -12.422 1 98.62 105 LEU A CA 1
ATOM 866 C C . LEU A 1 105 ? 2.367 -7.602 -12.211 1 98.62 105 LEU A C 1
ATOM 868 O O . LEU A 1 105 ? 3.371 -6.941 -11.922 1 98.62 105 LEU A O 1
ATOM 872 N N . ILE A 1 106 ? 2.359 -8.898 -12.414 1 98.81 106 ILE A N 1
ATOM 873 C CA . ILE A 1 106 ? 3.58 -9.68 -12.242 1 98.81 106 ILE A CA 1
ATOM 874 C C . ILE A 1 106 ? 4.609 -9.258 -13.289 1 98.81 106 ILE A C 1
ATOM 876 O O . ILE A 1 106 ? 5.797 -9.133 -12.984 1 98.81 106 ILE A O 1
ATOM 880 N N . LYS A 1 107 ? 4.16 -8.992 -14.461 1 98.75 107 LYS A N 1
ATOM 881 C CA . LYS A 1 107 ? 5.051 -8.523 -15.516 1 98.75 107 LYS A CA 1
ATOM 882 C C . LYS A 1 107 ? 5.633 -7.152 -15.188 1 98.75 107 LYS A C 1
ATOM 884 O O . LYS A 1 107 ? 6.809 -6.895 -15.445 1 98.75 107 LYS A O 1
ATOM 889 N N . ARG A 1 108 ? 4.824 -6.297 -14.648 1 98.75 108 ARG A N 1
ATOM 890 C CA . ARG A 1 108 ? 5.316 -4.992 -14.219 1 98.75 108 ARG A CA 1
ATOM 891 C C . ARG A 1 108 ? 6.391 -5.141 -13.148 1 98.75 108 ARG A C 1
ATOM 893 O O . ARG A 1 108 ? 7.426 -4.473 -13.203 1 98.75 108 ARG A O 1
ATOM 900 N N . ALA A 1 109 ? 6.137 -6.027 -12.266 1 98.81 109 ALA A N 1
ATOM 901 C CA . ALA A 1 109 ? 7.137 -6.281 -11.227 1 98.81 109 ALA A CA 1
ATOM 902 C C . ALA A 1 109 ? 8.43 -6.816 -11.836 1 98.81 109 ALA A C 1
ATOM 904 O O . ALA A 1 109 ? 9.523 -6.438 -11.414 1 98.81 109 ALA A O 1
ATOM 905 N N . SER A 1 110 ? 8.344 -7.684 -12.812 1 98.88 110 SER A N 1
ATOM 906 C CA . SER A 1 110 ? 9.508 -8.227 -13.508 1 98.88 110 SER A CA 1
ATOM 907 C C . SER A 1 110 ? 10.352 -7.121 -14.125 1 98.88 110 SER A C 1
ATOM 909 O O . SER A 1 110 ? 11.586 -7.145 -14.031 1 98.88 110 SER A O 1
ATOM 911 N N . ARG A 1 111 ? 9.68 -6.141 -14.672 1 98.62 111 ARG A N 1
ATOM 912 C CA . ARG A 1 111 ? 10.375 -5.027 -15.312 1 98.62 111 ARG A CA 1
ATOM 913 C C . ARG A 1 111 ? 11.094 -4.164 -14.273 1 98.62 111 ARG A C 1
ATOM 915 O O . ARG A 1 111 ? 12.227 -3.74 -14.492 1 98.62 111 ARG A O 1
ATOM 922 N N . ILE A 1 112 ? 10.469 -3.969 -13.195 1 98.69 112 ILE A N 1
ATOM 923 C CA . ILE A 1 112 ? 11.031 -3.125 -12.148 1 98.69 112 ILE A CA 1
ATOM 924 C C . ILE A 1 112 ? 12.25 -3.809 -11.531 1 98.69 112 ILE A C 1
ATOM 926 O O . ILE A 1 112 ? 13.273 -3.168 -11.297 1 98.69 112 ILE A O 1
ATOM 930 N N . ILE A 1 113 ? 12.133 -5.047 -11.352 1 98.44 113 ILE A N 1
ATOM 931 C CA . ILE A 1 113 ? 13.203 -5.809 -10.703 1 98.44 113 ILE A CA 1
ATOM 932 C C . ILE A 1 113 ? 14.312 -6.094 -11.711 1 98.44 113 ILE A C 1
ATOM 934 O O . ILE A 1 113 ? 15.492 -6.121 -11.359 1 98.44 113 ILE A O 1
ATOM 938 N N . GLY A 1 114 ? 13.977 -6.406 -12.953 1 98.38 114 GLY A N 1
ATOM 939 C CA . GLY A 1 114 ? 14.93 -6.738 -14 1 98.38 114 GLY A CA 1
ATOM 940 C C . GLY A 1 114 ? 15.078 -8.234 -14.227 1 98.38 114 GLY A C 1
ATOM 941 O O . GLY A 1 114 ? 16.016 -8.68 -14.883 1 98.38 114 GLY A O 1
ATOM 942 N N . THR A 1 115 ? 14.273 -8.969 -13.562 1 98.38 115 THR A N 1
ATOM 943 C CA . THR A 1 115 ? 14.242 -10.422 -13.727 1 98.38 115 THR A CA 1
ATOM 944 C C . THR A 1 115 ? 12.812 -10.914 -13.906 1 98.38 115 THR A C 1
ATOM 946 O O . THR A 1 115 ? 11.898 -10.422 -13.242 1 98.38 115 THR A O 1
ATOM 949 N N . GLU A 1 116 ? 12.672 -11.906 -14.703 1 98.25 116 GLU A N 1
ATOM 950 C CA . GLU A 1 116 ? 11.344 -12.453 -14.984 1 98.25 116 GLU A CA 1
ATOM 951 C C . GLU A 1 116 ? 10.773 -13.156 -13.758 1 98.25 116 GLU A C 1
ATOM 953 O O . GLU A 1 116 ? 11.438 -13.992 -13.141 1 98.25 116 GLU A O 1
ATOM 958 N N . GLN A 1 117 ? 9.531 -12.836 -13.469 1 98.5 117 GLN A N 1
ATOM 959 C CA . GLN A 1 117 ? 8.828 -13.461 -12.352 1 98.5 117 GLN A CA 1
ATOM 960 C C . GLN A 1 117 ? 7.812 -14.484 -12.844 1 98.5 117 GLN A C 1
ATOM 962 O O . GLN A 1 117 ? 7.277 -14.352 -13.945 1 98.5 117 GLN A O 1
ATOM 967 N N . THR A 1 118 ? 7.543 -15.469 -11.992 1 98.12 118 THR A N 1
ATOM 968 C CA . THR A 1 118 ? 6.648 -16.562 -12.359 1 98.12 118 THR A CA 1
ATOM 969 C C . THR A 1 118 ? 5.191 -16.109 -12.305 1 98.12 118 THR A C 1
ATOM 971 O O . THR A 1 118 ? 4.762 -15.5 -11.32 1 98.12 118 THR A O 1
ATOM 974 N N . GLY A 1 119 ? 4.457 -16.422 -13.289 1 98.25 119 GLY A N 1
ATOM 975 C CA . GLY A 1 119 ? 3.057 -16.047 -13.383 1 98.25 119 GLY A CA 1
ATOM 976 C C . GLY A 1 119 ? 2.15 -16.891 -12.5 1 98.25 119 GLY A C 1
ATOM 977 O O . GLY A 1 119 ? 2.602 -17.844 -11.875 1 98.25 119 GLY A O 1
ATOM 978 N N . VAL A 1 120 ? 0.907 -16.547 -12.516 1 98.25 120 VAL A N 1
ATOM 979 C CA . VAL A 1 120 ? -0.083 -17.172 -11.648 1 98.25 120 VAL A CA 1
ATOM 980 C C . VAL A 1 120 ? -0.282 -18.625 -12.047 1 98.25 120 VAL A C 1
ATOM 982 O O . VAL A 1 120 ? -0.327 -19.516 -11.188 1 98.25 120 VAL A O 1
ATOM 985 N N . GLY A 1 121 ? -0.39 -18.844 -13.32 1 97.06 121 GLY A N 1
ATOM 986 C CA . GLY A 1 121 ? -0.618 -20.188 -13.812 1 97.06 121 GLY A CA 1
ATOM 987 C C . GLY A 1 121 ? 0.484 -21.156 -13.43 1 97.06 121 GLY A C 1
ATOM 988 O O . GLY A 1 121 ? 0.212 -22.25 -12.914 1 97.06 121 GLY A O 1
ATOM 989 N N . ASP A 1 122 ? 1.657 -20.797 -13.727 1 97 122 ASP A N 1
ATOM 990 C CA . ASP A 1 122 ? 2.797 -21.656 -13.43 1 97 122 ASP A CA 1
ATOM 991 C C . ASP A 1 122 ? 2.947 -21.875 -11.93 1 97 122 ASP A C 1
ATOM 993 O O . ASP A 1 122 ? 3.291 -22.969 -11.484 1 97 122 ASP A O 1
ATOM 997 N N . THR A 1 123 ? 2.73 -20.875 -11.18 1 97.69 123 THR A N 1
ATOM 998 C CA . THR A 1 123 ? 2.801 -21 -9.727 1 97.69 123 THR A CA 1
ATOM 999 C C . THR A 1 123 ? 1.741 -21.969 -9.211 1 97.69 123 THR A C 1
ATOM 1001 O O . THR A 1 123 ? 2.021 -22.797 -8.359 1 97.69 123 THR A O 1
ATOM 1004 N N . TYR A 1 124 ? 0.55 -21.875 -9.734 1 96.88 124 TYR A N 1
ATOM 1005 C CA . TYR A 1 124 ? -0.548 -22.75 -9.367 1 96.88 124 TYR A CA 1
ATOM 1006 C C . TYR A 1 124 ? -0.211 -24.203 -9.688 1 96.88 124 TYR A C 1
ATOM 1008 O O . TYR A 1 124 ? -0.406 -25.094 -8.852 1 96.88 124 TYR A O 1
ATOM 1016 N N . ARG A 1 125 ? 0.256 -24.469 -10.836 1 95.56 125 ARG A N 1
ATOM 1017 C CA . ARG A 1 125 ? 0.589 -25.812 -11.273 1 95.56 125 ARG A CA 1
ATOM 1018 C C . ARG A 1 125 ? 1.673 -26.422 -10.391 1 95.56 125 ARG A C 1
ATOM 1020 O O . ARG A 1 125 ? 1.647 -27.625 -10.109 1 95.56 125 ARG A O 1
ATOM 1027 N N . ALA A 1 126 ? 2.568 -25.562 -10.016 1 95 126 ALA A N 1
ATOM 1028 C CA . ALA A 1 126 ? 3.66 -26.047 -9.172 1 95 126 ALA A CA 1
ATOM 1029 C C . ALA A 1 126 ? 3.143 -26.484 -7.805 1 95 126 ALA A C 1
ATOM 1031 O O . ALA A 1 126 ? 3.793 -27.281 -7.117 1 95 126 ALA A O 1
ATOM 1032 N N . LEU A 1 127 ? 2.039 -26.078 -7.41 1 93.31 127 LEU A N 1
ATOM 1033 C CA . LEU A 1 127 ? 1.471 -26.391 -6.105 1 93.31 127 LEU A CA 1
ATOM 1034 C C . LEU A 1 127 ? 0.61 -27.641 -6.176 1 93.31 127 LEU A C 1
ATOM 1036 O O . LEU A 1 127 ? 0.285 -28.234 -5.145 1 93.31 127 LEU A O 1
ATOM 1040 N N . LEU A 1 128 ? 0.195 -28.047 -7.324 1 92.56 128 LEU A N 1
ATOM 1041 C CA . LEU A 1 128 ? -0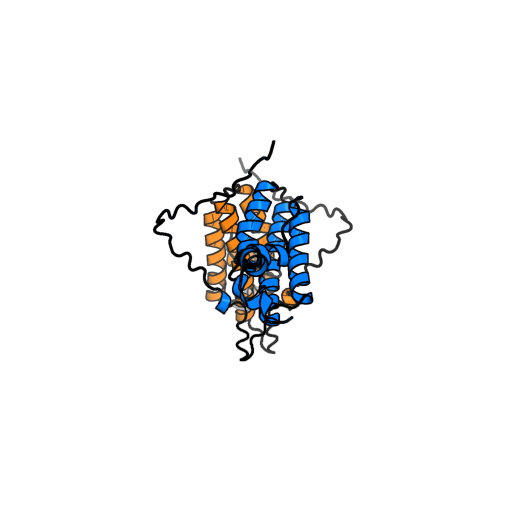.641 -29.219 -7.488 1 92.56 128 LEU A CA 1
ATOM 1042 C C . LEU A 1 128 ? 0.162 -30.5 -7.238 1 92.56 128 LEU A C 1
ATOM 1044 O O . LEU A 1 128 ? 1.327 -30.594 -7.633 1 92.56 128 LEU A O 1
ATOM 1048 N N . PRO A 1 129 ? -0.405 -31.344 -6.262 1 79.44 129 PRO A N 1
ATOM 1049 C CA . PRO A 1 129 ? 0.318 -32.594 -6.047 1 79.44 129 PRO A CA 1
ATOM 1050 C C . PRO A 1 129 ? 0.657 -33.312 -7.352 1 79.44 129 PRO A C 1
ATOM 1052 O O . PRO A 1 129 ? -0.116 -33.25 -8.312 1 79.44 129 PRO A O 1
ATOM 1055 N N . GLN A 1 130 ? 1.863 -33.469 -7.625 1 64.25 130 GLN A N 1
ATOM 1056 C CA . GLN A 1 130 ? 2.336 -34.281 -8.75 1 64.25 130 GLN A CA 1
ATOM 1057 C C . GLN A 1 130 ? 1.544 -35.594 -8.867 1 64.25 130 GLN A C 1
ATOM 1059 O O . GLN A 1 130 ? 1.955 -36.5 -9.578 1 64.25 130 GLN A O 1
ATOM 1064 N N . LYS A 1 131 ? 0.471 -35.719 -8.359 1 55.75 131 LYS A N 1
ATOM 1065 C CA . LYS A 1 131 ? -0.115 -37.031 -8.578 1 55.75 131 LYS A CA 1
ATOM 1066 C C . LYS A 1 131 ? -0.108 -37.406 -10.055 1 55.75 131 LYS A C 1
ATOM 1068 O O . LYS A 1 131 ? -0.337 -38.562 -10.414 1 55.75 131 LYS A O 1
ATOM 1073 N N . LEU A 1 132 ? -0.155 -36.406 -11.016 1 49.56 132 LEU A N 1
ATOM 1074 C CA . LEU A 1 132 ? -0.628 -36.844 -12.32 1 49.56 132 LEU A CA 1
ATOM 1075 C C . LEU A 1 132 ? 0.301 -37.938 -12.891 1 49.56 132 LEU A C 1
ATOM 1077 O O . LEU A 1 132 ? -0.117 -38.75 -13.711 1 49.56 132 LEU A O 1
ATOM 1081 N N . HIS A 1 133 ? 1.572 -37.688 -12.797 1 46.25 133 HIS A N 1
ATOM 1082 C CA . HIS A 1 133 ? 2.33 -38.594 -13.656 1 46.25 133 HIS A CA 1
ATOM 1083 C C . HIS A 1 133 ? 2.152 -40.031 -13.211 1 46.25 133 HIS A C 1
ATOM 1085 O O . HIS A 1 133 ? 2.457 -40.969 -13.961 1 46.25 133 HIS A O 1
ATOM 1091 N N . THR A 1 134 ? 1.975 -40.25 -11.914 1 47.38 134 THR A N 1
ATOM 1092 C CA . THR A 1 134 ? 2.004 -41.688 -11.562 1 47.38 134 THR A CA 1
ATOM 1093 C C . THR A 1 134 ? 0.71 -42.375 -11.984 1 47.38 134 THR A C 1
ATOM 1095 O O . THR A 1 134 ? 0.665 -43.594 -12.117 1 47.38 134 THR A O 1
ATOM 1098 N N . VAL A 1 135 ? -0.451 -41.656 -11.938 1 46.94 135 VAL A N 1
ATOM 1099 C CA . VAL A 1 135 ? -1.665 -42.375 -12.312 1 46.94 135 VAL A CA 1
ATOM 1100 C C . VAL A 1 135 ? -1.634 -42.688 -13.805 1 46.94 135 VAL A C 1
ATOM 1102 O O . VAL A 1 135 ? -2.066 -43.75 -14.227 1 46.94 135 VAL A O 1
ATOM 1105 N N . TRP A 1 136 ? -1.287 -41.594 -14.602 1 44 136 TRP A N 1
ATOM 1106 C CA . TRP A 1 136 ? -1.378 -41.812 -16.031 1 44 136 TRP A CA 1
ATOM 1107 C C . TRP A 1 136 ? -0.423 -42.938 -16.484 1 44 136 TRP A C 1
ATOM 1109 O O . TRP A 1 136 ? -0.743 -43.719 -17.375 1 44 136 TRP A O 1
ATOM 1119 N N . THR A 1 137 ? 0.806 -42.875 -15.969 1 46.03 137 THR A N 1
ATOM 1120 C CA . THR A 1 137 ? 1.771 -43.844 -16.5 1 46.03 137 THR A CA 1
ATOM 1121 C C . THR A 1 137 ? 1.581 -45.219 -15.844 1 46.03 137 THR A C 1
ATOM 1123 O O . THR A 1 137 ? 2.312 -46.156 -16.141 1 46.03 137 THR A O 1
ATOM 1126 N N . ASP A 1 138 ? 0.784 -45.156 -14.719 1 44.59 138 ASP A N 1
ATOM 1127 C CA . ASP A 1 138 ? 0.65 -46.562 -14.281 1 44.59 138 ASP A CA 1
ATOM 1128 C C . ASP A 1 138 ? -0.275 -47.344 -15.211 1 44.59 138 ASP A C 1
ATOM 1130 O O . ASP A 1 138 ? -1.497 -47.188 -15.148 1 44.59 138 ASP A O 1
ATOM 1134 N N . VAL A 1 139 ? 0.056 -47.5 -16.516 1 47.44 139 VAL A N 1
ATOM 1135 C CA . VAL A 1 139 ? -0.48 -48.344 -17.562 1 47.44 139 VAL A CA 1
ATOM 1136 C C . VAL A 1 139 ? -0.783 -49.719 -17 1 47.44 139 VAL A C 1
ATOM 1138 O O . VAL A 1 139 ? -1.344 -50.594 -17.688 1 47.44 139 VAL A O 1
ATOM 1141 N N . SER A 1 140 ? -0.08 -50.094 -15.898 1 45.03 140 SER A N 1
ATOM 1142 C CA . SER A 1 140 ? -0.248 -51.469 -15.469 1 45.03 140 SER A CA 1
ATOM 1143 C C . SER A 1 140 ? -1.606 -51.688 -14.812 1 45.03 140 SER A C 1
ATOM 1145 O O . SER A 1 140 ? -1.882 -52.75 -14.281 1 45.03 140 SER A O 1
ATOM 1147 N N . HIS A 1 141 ? -2.426 -50.625 -14.594 1 46.19 141 HIS A N 1
ATOM 1148 C CA . HIS A 1 141 ? -3.717 -51.031 -14.039 1 46.19 141 HIS A CA 1
ATOM 1149 C C . HIS A 1 141 ? -4.48 -51.938 -15 1 46.19 141 HIS A C 1
ATOM 1151 O O . HIS A 1 141 ? -4.441 -51.719 -16.219 1 46.19 141 HIS A O 1
ATOM 1157 N N . PRO A 1 142 ? -4.871 -53.125 -14.594 1 43.12 142 PRO A N 1
ATOM 1158 C CA . PRO A 1 142 ? -5.414 -54.25 -15.328 1 43.12 142 PRO A CA 1
ATOM 1159 C C . PRO A 1 142 ? -6.578 -53.875 -16.234 1 43.12 142 PRO A C 1
ATOM 1161 O O . PRO A 1 142 ? -6.957 -54.656 -17.125 1 43.12 142 PRO A O 1
ATOM 1164 N N . LEU A 1 143 ? -7.328 -52.781 -15.844 1 42.44 143 LEU A N 1
ATOM 1165 C CA . LEU A 1 143 ? -8.547 -52.719 -16.641 1 42.44 143 LEU A CA 1
ATOM 1166 C C . LEU A 1 143 ? -8.234 -52.312 -18.078 1 42.44 143 LEU A C 1
ATOM 1168 O O . LEU A 1 143 ? -9.148 -52.031 -18.859 1 42.44 143 LEU A O 1
ATOM 1172 N N . HIS A 1 144 ? -6.988 -51.844 -18.344 1 45.06 144 HIS A N 1
ATOM 1173 C CA . HIS A 1 144 ? -6.699 -51.5 -19.734 1 45.06 144 HIS A CA 1
ATOM 1174 C C . HIS A 1 144 ? -7.152 -52.594 -20.688 1 45.06 144 HIS A C 1
ATOM 1176 O O . HIS A 1 144 ? -7.348 -52.344 -21.875 1 45.06 144 HIS A O 1
ATOM 1182 N N . ASN A 1 145 ? -7.207 -53.812 -20.172 1 42.44 145 ASN A N 1
ATOM 1183 C CA . ASN A 1 145 ? -7.496 -54.906 -21.078 1 42.44 145 ASN A CA 1
ATOM 1184 C C . ASN A 1 145 ? -8.93 -54.844 -21.609 1 42.44 145 ASN A C 1
ATOM 1186 O O . ASN A 1 145 ? -9.305 -55.594 -22.5 1 42.44 145 ASN A O 1
ATOM 1190 N N . SER A 1 146 ? -9.867 -54.312 -20.688 1 40.47 146 SER A N 1
ATOM 1191 C CA . SER A 1 146 ? -11.195 -54.781 -21.078 1 40.47 146 SER A CA 1
ATOM 1192 C C . SER A 1 146 ? -11.695 -54.031 -22.312 1 40.47 146 SER A C 1
ATOM 1194 O O . SER A 1 146 ? -12.797 -54.312 -22.797 1 40.47 146 SER A O 1
ATOM 1196 N N . LEU A 1 147 ? -11.273 -52.75 -22.594 1 39.28 147 LEU A N 1
ATOM 1197 C CA . LEU A 1 147 ? -12.055 -52.125 -23.672 1 39.28 147 LEU A CA 1
ATOM 1198 C C . LEU A 1 147 ? -11.469 -52.5 -25.031 1 39.28 147 LEU A C 1
ATOM 1200 O O . LEU A 1 147 ? -11.883 -51.938 -26.062 1 39.28 147 LEU A O 1
ATOM 1204 N N . SER A 1 148 ? -10.836 -53.625 -25.156 1 31.75 148 SER A N 1
ATOM 1205 C CA . SER A 1 148 ? -10.805 -54 -26.578 1 31.75 148 SER A CA 1
ATOM 1206 C C . SER A 1 148 ? -12.203 -54.312 -27.094 1 31.75 148 SER A C 1
ATOM 1208 O O . SER A 1 148 ? -13.016 -54.906 -26.391 1 31.75 148 SER A O 1
ATOM 1210 N N . MET B 1 1 ? 25.969 31.016 16.312 1 25.09 1 MET B N 1
ATOM 1211 C CA . MET B 1 1 ? 26.25 30.312 15.078 1 25.09 1 MET B CA 1
ATOM 1212 C C . MET B 1 1 ? 24.969 29.703 14.5 1 25.09 1 MET B C 1
ATOM 1214 O O . MET B 1 1 ? 24.438 28.734 15.055 1 25.09 1 MET B O 1
ATOM 1218 N N . ILE B 1 2 ? 24.078 30.562 13.984 1 25.27 2 ILE B N 1
ATOM 1219 C CA . ILE B 1 2 ? 22.672 30.391 13.633 1 25.27 2 ILE B CA 1
ATOM 1220 C C . ILE B 1 2 ? 22.562 29.547 12.359 1 25.27 2 ILE B C 1
ATOM 1222 O O . ILE B 1 2 ? 23.062 29.938 11.305 1 25.27 2 ILE B O 1
ATOM 1226 N N . ILE B 1 3 ? 22.766 28.25 12.406 1 27.27 3 ILE B N 1
ATOM 1227 C CA . ILE B 1 3 ? 22.688 27.375 11.242 1 27.27 3 ILE B CA 1
ATOM 1228 C C . ILE B 1 3 ? 21.344 27.547 10.547 1 27.27 3 ILE B C 1
ATOM 1230 O O . ILE B 1 3 ? 20.281 27.297 11.148 1 27.27 3 ILE B O 1
ATOM 1234 N N . ASP B 1 4 ? 21.234 28.594 9.664 1 24.8 4 ASP B N 1
ATOM 1235 C CA . ASP B 1 4 ? 20.141 28.953 8.773 1 24.8 4 ASP B CA 1
ATOM 1236 C C . ASP B 1 4 ? 19.781 27.781 7.859 1 24.8 4 ASP B C 1
ATOM 1238 O O . ASP B 1 4 ? 20.609 27.328 7.07 1 24.8 4 ASP B O 1
ATOM 1242 N N . CYS B 1 5 ? 19.312 26.734 8.383 1 25.64 5 CYS B N 1
ATOM 1243 C CA . CYS B 1 5 ? 18.828 25.688 7.488 1 25.64 5 CYS B CA 1
ATOM 1244 C C . CYS B 1 5 ? 17.875 26.25 6.441 1 25.64 5 CYS B C 1
ATOM 1246 O O . CYS B 1 5 ? 16.734 26.609 6.754 1 25.64 5 CYS B O 1
ATOM 1248 N N . LYS B 1 6 ? 18.469 27.156 5.496 1 27.14 6 LYS B N 1
ATOM 1249 C CA . LYS B 1 6 ? 17.812 27.625 4.277 1 27.14 6 LYS B CA 1
ATOM 1250 C C . LYS B 1 6 ? 17.078 26.484 3.576 1 27.14 6 LYS B C 1
ATOM 1252 O O . LYS B 1 6 ? 17.703 25.516 3.119 1 27.14 6 LYS B O 1
ATOM 1257 N N . LEU B 1 7 ? 15.984 26.016 3.973 1 27.5 7 LEU B N 1
ATOM 1258 C CA . LEU B 1 7 ? 15.031 25.188 3.248 1 27.5 7 LEU B CA 1
ATOM 1259 C C . LEU B 1 7 ? 14.781 25.734 1.848 1 27.5 7 LEU B C 1
ATOM 1261 O O . LEU B 1 7 ? 13.734 26.344 1.588 1 27.5 7 LEU B O 1
ATOM 1265 N N . ASN B 1 8 ? 15.758 26.469 1.256 1 28.77 8 ASN B N 1
ATOM 1266 C CA . ASN B 1 8 ? 15.508 27 -0.076 1 28.77 8 ASN B CA 1
ATOM 1267 C C . ASN B 1 8 ? 15.312 25.891 -1.104 1 28.77 8 ASN B C 1
ATOM 1269 O O . ASN B 1 8 ? 16.203 25.641 -1.916 1 28.77 8 ASN B O 1
ATOM 1273 N N . CYS B 1 9 ? 15.008 24.781 -0.869 1 27.36 9 CYS B N 1
ATOM 1274 C CA . CYS B 1 9 ? 14.875 23.922 -2.043 1 27.36 9 CYS B CA 1
ATOM 1275 C C . CYS B 1 9 ? 13.891 24.516 -3.041 1 27.36 9 CYS B C 1
ATOM 1277 O O . CYS B 1 9 ? 12.695 24.656 -2.742 1 27.36 9 CYS B O 1
ATOM 1279 N N . LYS B 1 10 ? 14.352 25.531 -3.74 1 27.89 10 LYS B N 1
ATOM 1280 C CA . LYS B 1 10 ? 13.57 26.031 -4.871 1 27.89 10 LYS B CA 1
ATOM 1281 C C . LYS B 1 10 ? 13.18 24.891 -5.805 1 27.89 10 LYS B C 1
ATOM 1283 O O . LYS B 1 10 ? 14.023 24.094 -6.211 1 27.89 10 LYS B O 1
ATOM 1288 N N . PRO B 1 11 ? 11.984 24.516 -5.875 1 28.95 11 PRO B N 1
ATOM 1289 C CA . PRO B 1 11 ? 11.57 23.531 -6.883 1 28.95 11 PRO B CA 1
ATOM 1290 C C . PRO B 1 11 ? 11.938 23.953 -8.305 1 28.95 11 PRO B C 1
ATOM 1292 O O . PRO B 1 11 ? 11.609 25.062 -8.727 1 28.95 11 PRO B O 1
ATOM 1295 N N . ASP B 1 12 ? 13.141 23.969 -8.695 1 30.08 12 ASP B N 1
ATOM 1296 C CA . ASP B 1 12 ? 13.375 24.094 -10.133 1 30.08 12 ASP B CA 1
ATOM 1297 C C . ASP B 1 12 ? 12.281 23.391 -10.93 1 30.08 12 ASP B C 1
ATOM 1299 O O . ASP B 1 12 ? 11.969 22.219 -10.68 1 30.08 12 ASP B O 1
ATOM 1303 N N . ILE B 1 13 ? 11.477 24.188 -11.586 1 30.16 13 ILE B N 1
ATOM 1304 C CA . ILE B 1 13 ? 10.414 23.844 -12.531 1 30.16 13 ILE B CA 1
ATOM 1305 C C . ILE B 1 13 ? 10.984 23.031 -13.68 1 30.16 13 ILE B C 1
ATOM 1307 O O . ILE B 1 13 ? 11.57 23.578 -14.617 1 30.16 13 ILE B O 1
ATOM 1311 N N . LEU B 1 14 ? 12.094 22.375 -13.641 1 28.83 14 LEU B N 1
ATOM 1312 C CA . LEU B 1 14 ? 12.398 21.594 -14.828 1 28.83 14 LEU B CA 1
ATOM 1313 C C . LEU B 1 14 ? 11.117 21.016 -15.438 1 28.83 14 LEU B C 1
ATOM 1315 O O . LEU B 1 14 ? 10.273 20.484 -14.719 1 28.83 14 LEU B O 1
ATOM 1319 N N . SER B 1 15 ? 10.75 21.641 -16.609 1 30.2 15 SER B N 1
ATOM 1320 C CA . SER B 1 15 ? 9.703 21.234 -17.547 1 30.2 15 SER B CA 1
ATOM 1321 C C . SER B 1 15 ? 9.758 19.734 -17.828 1 30.2 15 SER B C 1
ATOM 1323 O O . SER B 1 15 ? 10.477 19.297 -18.734 1 30.2 15 SER B O 1
ATOM 1325 N N . LEU B 1 16 ? 10.336 18.969 -17.047 1 28.19 16 LEU B N 1
ATOM 1326 C CA . LEU B 1 16 ? 10.141 17.594 -17.469 1 28.19 16 LEU B CA 1
ATOM 1327 C C . LEU B 1 16 ? 8.75 17.391 -18.062 1 28.19 16 LEU B C 1
ATOM 1329 O O . LEU B 1 16 ? 7.762 17.891 -17.516 1 28.19 16 LEU B O 1
ATOM 1333 N N . THR B 1 17 ? 8.656 17.453 -19.469 1 31.09 17 THR B N 1
ATOM 1334 C CA . THR B 1 17 ? 7.52 16.859 -20.156 1 31.09 17 THR B CA 1
ATOM 1335 C C . THR B 1 17 ? 6.891 15.758 -19.312 1 31.09 17 THR B C 1
ATOM 1337 O O . THR B 1 17 ? 7.5 14.703 -19.094 1 31.09 17 THR B O 1
ATOM 1340 N N . GLY B 1 18 ? 6.559 16.078 -18.25 1 31.95 18 GLY B N 1
ATOM 1341 C CA . GLY B 1 18 ? 5.957 15.383 -17.125 1 31.95 18 GLY B CA 1
ATOM 1342 C C . GLY B 1 18 ? 4.836 14.445 -17.531 1 31.95 18 GLY B C 1
ATOM 1343 O O . GLY B 1 18 ? 3.836 14.891 -18.109 1 31.95 18 GLY B O 1
ATOM 1344 N N . SER B 1 19 ? 5.227 13.32 -18.25 1 30.52 19 SER B N 1
ATOM 1345 C CA . SER B 1 19 ? 4.109 12.383 -18.172 1 30.52 19 SER B CA 1
ATOM 1346 C C . SER B 1 19 ? 3.316 12.586 -16.875 1 30.52 19 SER B C 1
ATOM 1348 O O . SER B 1 19 ? 3.895 12.633 -15.797 1 30.52 19 SER B O 1
ATOM 1350 N N . ASP B 1 20 ? 2.443 13.562 -16.938 1 29.73 20 ASP B N 1
ATOM 1351 C CA . ASP B 1 20 ? 1.365 13.594 -15.961 1 29.73 20 ASP B CA 1
ATOM 1352 C C . ASP B 1 20 ? 1.176 12.227 -15.305 1 29.73 20 ASP B C 1
ATOM 1354 O O . ASP B 1 20 ? 0.789 11.266 -15.969 1 29.73 20 ASP B O 1
ATOM 1358 N N . ILE B 1 21 ? 2.164 11.789 -14.688 1 33.19 21 ILE B N 1
ATOM 1359 C CA . ILE B 1 21 ? 1.686 10.727 -13.812 1 33.19 21 ILE B CA 1
ATOM 1360 C C . ILE B 1 21 ? 0.258 11.023 -13.359 1 33.19 21 ILE B C 1
ATOM 1362 O O . ILE B 1 21 ? 0.002 12.055 -12.734 1 33.19 21 ILE B O 1
ATOM 1366 N N . GLU B 1 22 ? -0.612 10.836 -14.195 1 29.8 22 GLU B N 1
ATOM 1367 C CA . GLU B 1 22 ? -1.979 10.742 -13.695 1 29.8 22 GLU B CA 1
ATOM 1368 C C . GLU B 1 22 ? -1.999 10.398 -12.203 1 29.8 22 GLU B C 1
ATOM 1370 O O . GLU B 1 22 ? -1.537 9.328 -11.805 1 29.8 22 GLU B O 1
ATOM 1375 N N . ARG B 1 23 ? -1.433 11.297 -11.383 1 33.41 23 ARG B N 1
ATOM 1376 C CA . ARG B 1 23 ? -2.053 11.039 -10.094 1 33.41 23 ARG B CA 1
ATOM 1377 C C . ARG B 1 23 ? -3.428 10.406 -10.258 1 33.41 23 ARG B C 1
ATOM 1379 O O . ARG B 1 23 ? -4.379 11.07 -10.6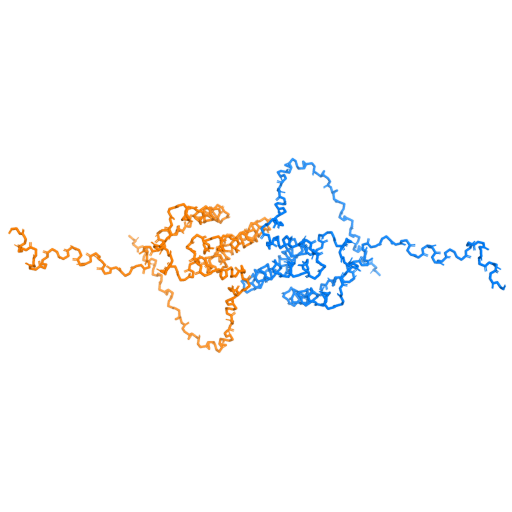72 1 33.41 23 ARG B O 1
ATOM 1386 N N . VAL B 1 24 ? -3.475 9.289 -10.922 1 33.81 24 VAL B N 1
ATOM 1387 C CA . VAL B 1 24 ? -4.727 8.547 -10.836 1 33.81 24 VAL B CA 1
ATOM 1388 C C . VAL B 1 24 ? -5.426 8.867 -9.516 1 33.81 24 VAL B C 1
ATOM 1390 O O . VAL B 1 24 ? -4.902 8.57 -8.438 1 33.81 24 VAL B O 1
ATOM 1393 N N . ASN B 1 25 ? -5.801 10.047 -9.312 1 31.88 25 ASN B N 1
ATOM 1394 C CA . ASN B 1 25 ? -6.895 10.188 -8.359 1 31.88 25 ASN B CA 1
ATOM 1395 C C . ASN B 1 25 ? -7.68 8.883 -8.219 1 31.88 25 ASN B C 1
ATOM 1397 O O . ASN B 1 25 ? -8.578 8.609 -9.008 1 31.88 25 ASN B O 1
ATOM 1401 N N . ASN B 1 26 ? -7.012 7.906 -8.117 1 36.91 26 ASN B N 1
ATOM 1402 C CA . ASN B 1 26 ? -7.574 6.66 -7.617 1 36.91 26 ASN B CA 1
ATOM 1403 C C . ASN B 1 26 ? -8.648 6.914 -6.566 1 36.91 26 ASN B C 1
ATOM 1405 O O . ASN B 1 26 ? -9 6.016 -5.801 1 36.91 26 ASN B O 1
ATOM 1409 N N . TYR B 1 27 ? -8.93 8.141 -6.293 1 35.03 27 TYR B N 1
ATOM 1410 C CA . TYR B 1 27 ? -10.141 8.398 -5.523 1 35.03 27 TYR B CA 1
ATOM 1411 C C . TYR B 1 27 ? -11.32 7.598 -6.078 1 35.03 27 TYR B C 1
ATOM 1413 O O . TYR B 1 27 ? -12.211 7.199 -5.328 1 35.03 27 TYR B O 1
ATOM 1421 N N . LYS B 1 28 ? -11.297 7.434 -7.398 1 40.22 28 LYS B N 1
ATOM 1422 C CA . LYS B 1 28 ? -12.492 6.707 -7.797 1 40.22 28 LYS B CA 1
ATOM 1423 C C . LYS B 1 28 ? -12.594 5.371 -7.07 1 40.22 28 LYS B C 1
ATOM 1425 O O . LYS B 1 28 ? -13.695 4.93 -6.715 1 40.22 28 LYS B O 1
ATOM 1430 N N . TYR B 1 29 ? -11.492 4.707 -7.148 1 37.59 29 TYR B N 1
ATOM 1431 C CA . TYR B 1 29 ? -11.664 3.373 -6.586 1 37.59 29 TYR B CA 1
ATOM 1432 C C . TYR B 1 29 ? -11.844 3.436 -5.074 1 37.59 29 TYR B C 1
ATOM 1434 O O . TYR B 1 29 ? -12.094 2.416 -4.43 1 37.59 29 TYR B O 1
ATOM 1442 N N . LEU B 1 30 ? -11.156 4.391 -4.48 1 40.06 30 LEU B N 1
ATOM 1443 C CA . LEU B 1 30 ? -11.211 4.188 -3.035 1 40.06 30 LEU B CA 1
ATOM 1444 C C . LEU B 1 30 ? -12.656 4.035 -2.564 1 40.06 30 LEU B C 1
ATOM 1446 O O . LEU B 1 30 ? -12.898 3.604 -1.436 1 40.06 30 LEU B O 1
ATOM 1450 N N . GLY B 1 31 ? -13.555 3.449 -3.1 1 36.75 31 GLY B N 1
ATOM 1451 C CA . GLY B 1 31 ? -14.93 3.244 -2.676 1 36.75 31 GLY B CA 1
ATOM 1452 C C . GLY B 1 31 ? -15.68 4.539 -2.422 1 36.75 31 GLY B C 1
ATOM 1453 O O . GLY B 1 31 ? -15.688 5.047 -1.297 1 36.75 31 GLY B O 1
ATOM 1454 N N . VAL B 1 32 ? -15.469 5.457 -3.203 1 40.28 32 VAL B N 1
ATOM 1455 C CA . VAL B 1 32 ? -16.297 6.648 -3.066 1 40.28 32 VAL B CA 1
ATOM 1456 C C . VAL B 1 32 ? -17.734 6.246 -2.697 1 40.28 32 VAL B C 1
ATOM 1458 O O . VAL B 1 32 ? -18.406 5.574 -3.475 1 40.28 32 VAL B O 1
ATOM 1461 N N . TYR B 1 33 ? -17.875 5.809 -1.526 1 37.97 33 TYR B N 1
ATOM 1462 C CA . TYR B 1 33 ? -19.25 5.832 -1.048 1 37.97 33 TYR B CA 1
ATOM 1463 C C . TYR B 1 33 ? -19.891 7.191 -1.296 1 37.97 33 TYR B C 1
ATOM 1465 O O . TYR B 1 33 ? -19.469 8.195 -0.72 1 37.97 33 TYR B O 1
ATOM 1473 N N . LEU B 1 34 ? -19.984 7.418 -2.572 1 39.22 34 LEU B N 1
ATOM 1474 C CA . LEU B 1 34 ? -20.75 8.602 -2.953 1 39.22 34 LEU B CA 1
ATOM 1475 C C . LEU B 1 34 ? -22.031 8.703 -2.145 1 39.22 34 LEU B C 1
ATOM 1477 O O . LEU B 1 34 ? -23.125 8.734 -2.715 1 39.22 34 LEU B O 1
ATOM 1481 N N . GLY B 1 35 ? -22.078 8.094 -1.037 1 43.94 35 GLY B N 1
ATOM 1482 C CA . GLY B 1 35 ? -23.359 8.578 -0.533 1 43.94 35 GLY B CA 1
ATOM 1483 C C . GLY B 1 35 ? -23.438 10.094 -0.493 1 43.94 35 GLY B C 1
ATOM 1484 O O . GLY B 1 35 ? -22.422 10.781 -0.594 1 43.94 35 GLY B O 1
ATOM 1485 N N . ASN B 1 36 ? -24.453 10.648 -0.816 1 52.97 36 ASN B N 1
ATOM 1486 C CA . ASN B 1 36 ? -24.828 12.055 -0.872 1 52.97 36 ASN B CA 1
ATOM 1487 C C . ASN B 1 36 ? -24.266 12.844 0.305 1 52.97 36 ASN B C 1
ATOM 1489 O O . ASN B 1 36 ? -24.172 14.07 0.252 1 52.97 36 ASN B O 1
ATOM 1493 N N . SER B 1 37 ? -23.891 12.156 1.52 1 64 37 SER B N 1
ATOM 1494 C CA . SER B 1 37 ? -23.406 12.953 2.641 1 64 37 SER B CA 1
ATOM 1495 C C . SER B 1 37 ? -21.984 12.523 3.039 1 64 37 SER B C 1
ATOM 1497 O O . SER B 1 37 ? -21.812 11.789 4.008 1 64 37 SER B O 1
ATOM 1499 N N . PHE B 1 38 ? -21.078 12.852 2.234 1 76.56 38 PHE B N 1
ATOM 1500 C CA . PHE B 1 38 ? -19.688 12.609 2.594 1 76.56 38 PHE B CA 1
ATOM 1501 C C . PHE B 1 38 ? -19.25 13.516 3.738 1 76.56 38 PHE B C 1
ATOM 1503 O O . PHE B 1 38 ? -19.234 14.742 3.592 1 76.56 38 PHE B O 1
ATOM 1510 N N . SER B 1 39 ? -19.109 12.875 4.93 1 88.56 39 SER B N 1
ATOM 1511 C CA . SER B 1 39 ? -18.625 13.594 6.102 1 88.56 39 SER B CA 1
ATOM 1512 C C . SER B 1 39 ? -17.094 13.586 6.16 1 88.56 39 SER B C 1
ATOM 1514 O O . SER B 1 39 ? -16.453 12.805 5.457 1 88.56 39 SER B O 1
ATOM 1516 N N . TRP B 1 40 ? -16.578 14.414 6.898 1 91.56 40 TRP B N 1
ATOM 1517 C CA . TRP B 1 40 ? -15.141 14.445 7.133 1 91.56 40 TRP B CA 1
ATOM 1518 C C . TRP B 1 40 ? -14.672 13.164 7.82 1 91.56 40 TRP B C 1
ATOM 1520 O O . TRP B 1 40 ? -13.539 12.727 7.629 1 91.56 40 TRP B O 1
ATOM 1530 N N . LYS B 1 41 ? -15.555 12.555 8.492 1 92.56 41 LYS B N 1
ATOM 1531 C CA . LYS B 1 41 ? -15.242 11.258 9.078 1 92.56 41 LYS B CA 1
ATOM 1532 C C . LYS B 1 41 ? -15.008 10.211 7.992 1 92.56 41 LYS B C 1
ATOM 1534 O O . LYS B 1 41 ? -14.062 9.414 8.086 1 92.56 41 LYS B O 1
ATOM 1539 N N . ASP B 1 42 ? -15.828 10.25 7.008 1 89.94 42 ASP B N 1
ATOM 1540 C CA . ASP B 1 42 ? -15.68 9.32 5.895 1 89.94 42 ASP B CA 1
ATOM 1541 C C . ASP B 1 42 ? -14.352 9.547 5.168 1 89.94 42 ASP B C 1
ATOM 1543 O O . ASP B 1 42 ? -13.695 8.586 4.766 1 89.94 42 ASP B O 1
ATOM 1547 N N . HIS B 1 43 ? -13.992 10.766 5.027 1 92.62 43 HIS B N 1
ATOM 1548 C CA . HIS B 1 43 ? -12.734 11.109 4.379 1 92.62 43 HIS B CA 1
ATOM 1549 C C . HIS B 1 43 ? -11.547 10.539 5.152 1 92.62 43 HIS B C 1
ATOM 1551 O O . HIS B 1 43 ? -10.664 9.906 4.562 1 92.62 43 HIS B O 1
ATOM 1557 N N . ILE B 1 44 ? -11.555 10.672 6.445 1 95.44 44 ILE B N 1
ATOM 1558 C CA . ILE B 1 44 ? -10.445 10.211 7.27 1 95.44 44 ILE B CA 1
ATOM 1559 C C . ILE B 1 44 ? -10.406 8.688 7.273 1 95.44 44 ILE B C 1
ATOM 1561 O O . ILE B 1 44 ? -9.328 8.086 7.254 1 95.44 44 ILE B O 1
ATOM 1565 N N . ASP B 1 45 ? -11.586 8.078 7.281 1 92.69 45 ASP B N 1
ATOM 1566 C CA . ASP B 1 45 ? -11.633 6.625 7.184 1 92.69 45 ASP B CA 1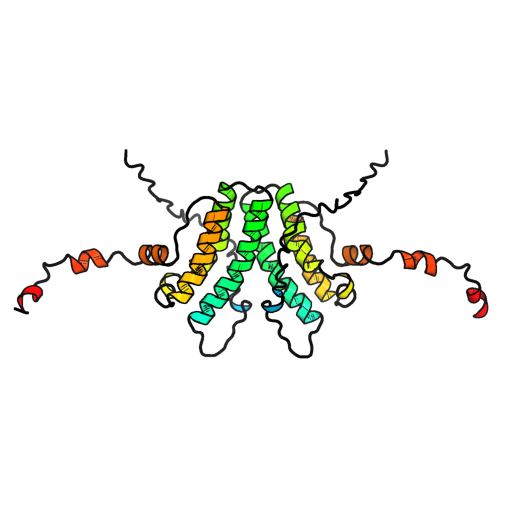
ATOM 1567 C C . ASP B 1 45 ? -10.953 6.137 5.906 1 92.69 45 ASP B C 1
ATOM 1569 O O . ASP B 1 45 ? -10.188 5.168 5.934 1 92.69 45 ASP B O 1
ATOM 1573 N N . PHE B 1 46 ? -11.211 6.859 4.922 1 90.38 46 PHE B N 1
ATOM 1574 C CA . PHE B 1 46 ? -10.609 6.531 3.639 1 90.38 46 PHE B CA 1
ATOM 1575 C C . PHE B 1 46 ? -9.102 6.727 3.684 1 90.38 46 PHE B C 1
ATOM 1577 O O . PHE B 1 46 ? -8.344 5.867 3.225 1 90.38 46 PHE B O 1
ATOM 1584 N N . LEU B 1 47 ? -8.648 7.75 4.223 1 94.62 47 LEU B N 1
ATOM 1585 C CA . LEU B 1 47 ? -7.219 8.031 4.348 1 94.62 47 LEU B CA 1
ATOM 1586 C C . LEU B 1 47 ? -6.523 6.941 5.16 1 94.62 47 LEU B C 1
ATOM 1588 O O . LEU B 1 47 ? -5.484 6.418 4.742 1 94.62 47 LEU B O 1
ATOM 1592 N N . ILE B 1 48 ? -7.152 6.633 6.223 1 96.12 48 ILE B N 1
ATOM 1593 C CA . ILE B 1 48 ? -6.527 5.676 7.129 1 96.12 48 ILE B CA 1
ATOM 1594 C C . ILE B 1 48 ? -6.398 4.32 6.441 1 96.12 48 ILE B C 1
ATOM 1596 O O . ILE B 1 48 ? -5.367 3.652 6.559 1 96.12 48 ILE B O 1
ATOM 1600 N N . LYS B 1 49 ? -7.391 3.998 5.734 1 92.12 49 LYS B N 1
ATOM 1601 C CA . LYS B 1 49 ? -7.352 2.734 5.004 1 92.12 49 LYS B CA 1
ATOM 1602 C C . LYS B 1 49 ? -6.203 2.715 3.998 1 92.12 49 LYS B C 1
ATOM 1604 O O . LYS B 1 49 ? -5.449 1.742 3.928 1 92.12 49 LYS B O 1
ATOM 1609 N N . ASN B 1 50 ? -6.074 3.73 3.299 1 93.12 50 ASN B N 1
ATOM 1610 C CA . ASN B 1 50 ? -5.012 3.854 2.305 1 93.12 50 ASN B CA 1
ATOM 1611 C C . ASN B 1 50 ? -3.635 3.912 2.959 1 93.12 50 ASN B C 1
ATOM 1613 O O . ASN B 1 50 ? -2.691 3.279 2.484 1 93.12 50 ASN B O 1
ATOM 1617 N N . LEU B 1 51 ? -3.535 4.586 4.043 1 97.25 51 LEU B N 1
ATOM 1618 C CA . LEU B 1 51 ? -2.258 4.805 4.711 1 97.25 51 LEU B CA 1
ATOM 1619 C C . LEU B 1 51 ? -1.788 3.533 5.414 1 97.25 51 LEU B C 1
ATOM 1621 O O . LEU B 1 51 ? -0.584 3.283 5.516 1 97.25 51 LEU B O 1
ATOM 1625 N N . ASN B 1 52 ? -2.709 2.738 5.824 1 96.5 52 ASN B N 1
ATOM 1626 C CA . ASN B 1 52 ? -2.336 1.546 6.574 1 96.5 52 ASN B CA 1
ATOM 1627 C C . ASN B 1 52 ? -1.544 0.565 5.715 1 96.5 52 ASN B C 1
ATOM 1629 O O . ASN B 1 52 ? -0.584 -0.047 6.184 1 96.5 52 ASN B O 1
ATOM 1633 N N . VAL B 1 53 ? -1.925 0.414 4.473 1 95.56 53 VAL B N 1
ATOM 1634 C CA . VAL B 1 53 ? -1.181 -0.473 3.582 1 95.56 53 VAL B CA 1
ATOM 1635 C C . VAL B 1 53 ? 0.212 0.099 3.33 1 95.56 53 VAL B C 1
ATOM 1637 O O . VAL B 1 53 ? 1.204 -0.634 3.346 1 95.56 53 VAL B O 1
ATOM 1640 N N . ARG B 1 54 ? 0.319 1.371 3.15 1 97.69 54 ARG B N 1
ATOM 1641 C CA . ARG B 1 54 ? 1.6 2.039 2.943 1 97.69 54 ARG B CA 1
ATOM 1642 C C . ARG B 1 54 ? 2.477 1.941 4.188 1 97.69 54 ARG B C 1
ATOM 1644 O O . ARG B 1 54 ? 3.689 1.739 4.082 1 97.69 54 ARG B O 1
ATOM 1651 N N . MET B 1 55 ? 1.84 2.039 5.332 1 98.62 55 MET B N 1
ATOM 1652 C CA . MET B 1 55 ? 2.559 1.88 6.594 1 98.62 55 MET B CA 1
ATOM 1653 C C . MET B 1 55 ? 3.078 0.455 6.746 1 98.62 55 MET B C 1
ATOM 1655 O O . MET B 1 55 ? 4.176 0.242 7.27 1 98.62 55 MET B O 1
ATOM 1659 N N . TYR B 1 56 ? 2.314 -0.429 6.34 1 98.44 56 TYR B N 1
ATOM 1660 C CA . TYR B 1 56 ? 2.768 -1.815 6.344 1 98.44 56 TYR B CA 1
ATOM 1661 C C . TYR B 1 56 ? 4.012 -1.983 5.48 1 98.44 56 TYR B C 1
ATOM 1663 O O . TYR B 1 56 ? 4.996 -2.59 5.914 1 98.44 56 TYR B O 1
ATOM 1671 N N . CYS B 1 57 ? 3.977 -1.416 4.273 1 98.44 57 CYS B N 1
ATOM 1672 C CA . CYS B 1 57 ? 5.141 -1.467 3.396 1 98.44 57 CYS B CA 1
ATOM 1673 C C . CYS B 1 57 ? 6.359 -0.851 4.07 1 98.44 57 CYS B C 1
ATOM 1675 O O . CYS B 1 57 ? 7.457 -1.405 4.004 1 98.44 57 CYS B O 1
ATOM 1677 N N . MET B 1 58 ? 6.168 0.193 4.781 1 98.81 58 MET B N 1
ATOM 1678 C CA . MET B 1 58 ? 7.262 0.864 5.473 1 98.81 58 MET B CA 1
ATOM 1679 C C . MET B 1 58 ? 7.852 -0.032 6.55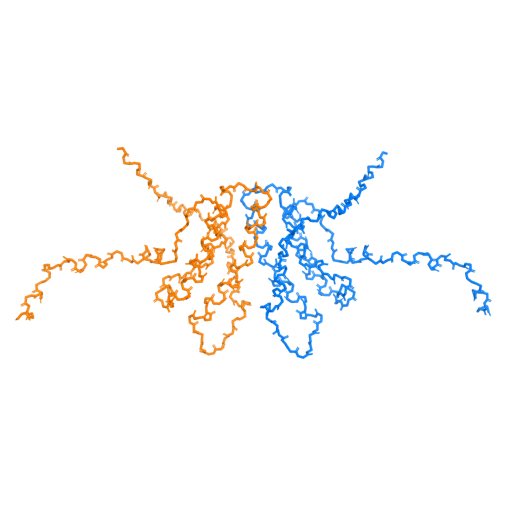9 1 98.81 58 MET B C 1
ATOM 1681 O O . MET B 1 58 ? 9.07 -0.131 6.695 1 98.81 58 MET B O 1
ATOM 1685 N N . ARG B 1 59 ? 7.02 -0.65 7.258 1 98.62 59 ARG B N 1
ATOM 1686 C CA . ARG B 1 59 ? 7.477 -1.556 8.305 1 98.62 59 ARG B CA 1
ATOM 1687 C C . ARG B 1 59 ? 8.273 -2.717 7.719 1 98.62 59 ARG B C 1
ATOM 1689 O O . ARG B 1 59 ? 9.289 -3.125 8.281 1 98.62 59 ARG B O 1
ATOM 1696 N N . LYS B 1 60 ? 7.816 -3.225 6.617 1 98.5 60 LYS B N 1
ATOM 1697 C CA . LYS B 1 60 ? 8.547 -4.301 5.949 1 98.5 60 LYS B CA 1
ATOM 1698 C C . LYS B 1 60 ? 9.922 -3.826 5.488 1 98.5 60 LYS B C 1
ATOM 1700 O O . LYS B 1 60 ? 10.922 -4.52 5.688 1 98.5 60 LYS B O 1
ATOM 1705 N N . LEU B 1 61 ? 10.008 -2.662 4.945 1 98.62 61 LEU B N 1
ATOM 1706 C CA . LEU B 1 61 ? 11.289 -2.104 4.52 1 98.62 61 LEU B CA 1
ATOM 1707 C C . LEU B 1 61 ? 12.242 -1.957 5.703 1 98.62 61 LEU B C 1
ATOM 1709 O O . LEU B 1 61 ? 13.438 -2.225 5.582 1 98.62 61 LEU B O 1
ATOM 1713 N N . HIS B 1 62 ? 11.625 -1.526 6.77 1 98.69 62 HIS B N 1
ATOM 1714 C CA . HIS B 1 62 ? 12.414 -1.444 7.988 1 98.69 62 HIS B CA 1
ATOM 1715 C C . HIS B 1 62 ? 12.969 -2.811 8.383 1 98.69 62 HIS B C 1
ATOM 1717 O O . HIS B 1 62 ? 14.141 -2.932 8.742 1 98.69 62 HIS B O 1
ATOM 1723 N N . SER B 1 63 ? 12.188 -3.822 8.242 1 97.88 63 SER B N 1
ATOM 1724 C CA . SER B 1 63 ? 12.609 -5.172 8.609 1 97.88 63 SER B CA 1
ATOM 1725 C C . SER B 1 63 ? 13.648 -5.711 7.625 1 97.88 63 SER B C 1
ATOM 1727 O O . SER B 1 63 ? 14.414 -6.617 7.961 1 97.88 63 SER B O 1
ATOM 1729 N N . PHE B 1 64 ? 13.664 -5.156 6.438 1 96.81 64 PHE B N 1
ATOM 1730 C CA . PHE B 1 64 ? 14.656 -5.52 5.438 1 96.81 64 PHE B CA 1
ATOM 1731 C C . PHE B 1 64 ? 15.945 -4.723 5.641 1 96.81 64 PHE B C 1
ATOM 1733 O O . PHE B 1 64 ? 16.844 -4.766 4.805 1 96.81 64 PHE B O 1
ATOM 1740 N N . TYR B 1 65 ? 16.031 -3.895 6.633 1 96.88 65 TYR B N 1
ATOM 1741 C CA . TYR B 1 65 ? 17.188 -3.113 7.051 1 96.88 65 TYR B CA 1
ATOM 1742 C C . TYR B 1 65 ? 17.484 -1.991 6.062 1 96.88 65 TYR B C 1
ATOM 1744 O O . TYR B 1 65 ? 18.641 -1.646 5.824 1 96.88 65 TYR B O 1
ATOM 1752 N N . VAL B 1 66 ? 16.438 -1.567 5.488 1 97.56 66 VAL B N 1
ATOM 1753 C CA . VAL B 1 66 ? 16.562 -0.364 4.672 1 97.56 66 VAL B CA 1
ATOM 1754 C C . VAL B 1 66 ? 16.953 0.822 5.551 1 97.56 66 VAL B C 1
ATOM 1756 O O . VAL B 1 66 ? 16.453 0.955 6.676 1 97.56 66 VAL B O 1
ATOM 1759 N N . SER B 1 67 ? 17.766 1.737 5.066 1 97.5 67 SER B N 1
ATOM 1760 C CA . SER B 1 67 ? 18.344 2.822 5.855 1 97.5 67 SER B CA 1
ATOM 1761 C C . SER B 1 67 ? 17.281 3.834 6.262 1 97.5 67 SER B C 1
ATOM 1763 O O . SER B 1 67 ? 16.297 4.023 5.551 1 97.5 67 SER B O 1
ATOM 1765 N N . PRO B 1 68 ? 17.5 4.535 7.371 1 97.94 68 PRO B N 1
ATOM 1766 C CA . PRO B 1 68 ? 16.578 5.578 7.805 1 97.94 68 PRO B CA 1
ATOM 1767 C C . PRO B 1 68 ? 16.391 6.676 6.762 1 97.94 68 PRO B C 1
ATOM 1769 O O . PRO B 1 68 ? 15.305 7.27 6.668 1 97.94 68 PRO B O 1
ATOM 1772 N N . GLU B 1 69 ? 17.391 6.902 6.004 1 97.75 69 GLU B N 1
ATOM 1773 C CA . GLU B 1 69 ? 17.312 7.922 4.965 1 97.75 69 GLU B CA 1
ATOM 1774 C C . GLU B 1 69 ? 16.281 7.547 3.902 1 97.75 69 GLU B C 1
ATOM 1776 O O . GLU B 1 69 ? 15.445 8.367 3.52 1 97.75 69 GLU B O 1
ATOM 1781 N N . ILE B 1 70 ? 16.359 6.285 3.484 1 98 70 ILE B N 1
ATOM 1782 C CA . ILE B 1 70 ? 15.406 5.816 2.477 1 98 70 ILE B CA 1
ATOM 1783 C C . ILE B 1 70 ? 14.008 5.738 3.082 1 98 70 ILE B C 1
ATOM 1785 O O . ILE B 1 70 ? 13.023 6.102 2.434 1 98 70 ILE B O 1
ATOM 1789 N N . LEU B 1 71 ? 13.938 5.316 4.316 1 98.75 71 LEU B N 1
ATOM 1790 C CA . LEU B 1 71 ? 12.648 5.254 4.996 1 98.75 71 LEU B CA 1
ATOM 1791 C C . LEU B 1 71 ? 12.031 6.641 5.109 1 98.75 71 LEU B C 1
ATOM 1793 O O . LEU B 1 71 ? 10.812 6.793 4.961 1 98.75 71 LEU B O 1
ATOM 1797 N N . SER B 1 72 ? 12.906 7.609 5.336 1 98.69 72 SER B N 1
ATOM 1798 C CA . SER B 1 72 ? 12.422 8.984 5.434 1 98.69 72 SER B CA 1
ATOM 1799 C C . SER B 1 72 ? 11.891 9.477 4.09 1 98.69 72 SER B C 1
ATOM 1801 O O . SER B 1 72 ? 10.844 10.117 4.031 1 98.69 72 SER B O 1
ATOM 1803 N N . VAL B 1 73 ? 12.594 9.141 3.068 1 98.5 73 VAL B N 1
ATOM 1804 C CA . VAL B 1 73 ? 12.141 9.547 1.739 1 98.5 73 VAL B CA 1
ATOM 1805 C C . VAL B 1 73 ? 10.836 8.82 1.4 1 98.5 73 VAL B C 1
ATOM 1807 O O . VAL B 1 73 ? 9.906 9.43 0.865 1 98.5 73 VAL B O 1
ATOM 1810 N N . PHE B 1 74 ? 10.742 7.586 1.723 1 98.69 74 PHE B N 1
ATOM 1811 C CA . PHE B 1 74 ? 9.539 6.793 1.525 1 98.69 74 PHE B CA 1
ATOM 1812 C C . PHE B 1 74 ? 8.359 7.395 2.287 1 98.69 74 PHE B C 1
ATOM 1814 O O . PHE B 1 74 ? 7.285 7.594 1.722 1 98.69 74 PHE B O 1
ATOM 1821 N N . TYR B 1 75 ? 8.586 7.758 3.525 1 98.81 75 TYR B N 1
ATOM 1822 C CA . TYR B 1 75 ? 7.555 8.359 4.359 1 98.81 75 TYR B CA 1
ATOM 1823 C C . TYR B 1 75 ? 7.031 9.648 3.742 1 98.81 75 TYR B C 1
ATOM 1825 O O . TYR B 1 75 ? 5.82 9.844 3.623 1 98.81 75 TYR B O 1
ATOM 1833 N N . ASN B 1 76 ? 7.895 10.438 3.326 1 98.5 76 ASN B N 1
ATOM 1834 C CA . ASN B 1 76 ? 7.516 11.75 2.818 1 98.5 76 ASN B CA 1
ATOM 1835 C C . ASN B 1 76 ? 6.836 11.648 1.456 1 98.5 76 ASN B C 1
ATOM 1837 O O . ASN B 1 76 ? 5.809 12.297 1.221 1 98.5 76 ASN B O 1
ATOM 1841 N N . SER B 1 77 ? 7.328 10.773 0.65 1 98.25 77 SER B N 1
ATOM 1842 C CA . SER B 1 77 ? 6.844 10.719 -0.725 1 98.25 77 SER B CA 1
ATOM 1843 C C . SER B 1 77 ? 5.609 9.828 -0.84 1 98.25 77 SER B C 1
ATOM 1845 O O . SER B 1 77 ? 4.715 10.102 -1.645 1 98.25 77 SER B O 1
ATOM 1847 N N . VAL B 1 78 ? 5.512 8.805 -0.045 1 98.25 78 VAL B N 1
ATOM 1848 C CA . VAL B 1 78 ? 4.492 7.781 -0.257 1 98.25 78 VAL B CA 1
ATOM 1849 C C . VAL B 1 78 ? 3.377 7.941 0.773 1 98.25 78 VAL B C 1
ATOM 1851 O O . VAL B 1 78 ? 2.203 7.738 0.46 1 98.25 78 VAL B O 1
ATOM 1854 N N . ILE B 1 79 ? 3.684 8.32 1.979 1 98.62 79 ILE B N 1
ATOM 1855 C CA . ILE B 1 79 ? 2.701 8.391 3.055 1 98.62 79 ILE B CA 1
ATOM 1856 C C . ILE B 1 79 ? 2.225 9.828 3.223 1 98.62 79 ILE B C 1
ATOM 1858 O O . ILE B 1 79 ? 1.023 10.102 3.158 1 98.62 79 ILE B O 1
ATOM 1862 N N . CYS B 1 80 ? 3.193 10.781 3.314 1 98.44 80 CYS B N 1
ATOM 1863 C CA . CYS B 1 80 ? 2.82 12.172 3.545 1 98.44 80 CYS B CA 1
ATOM 1864 C C . CYS B 1 80 ? 2.098 12.75 2.334 1 98.44 80 CYS B C 1
ATOM 1866 O O . CYS B 1 80 ? 1.189 13.57 2.48 1 98.44 80 CYS B O 1
ATOM 1868 N N . SER B 1 81 ? 2.475 12.273 1.163 1 96.75 81 SER B N 1
ATOM 1869 C CA . SER B 1 81 ? 1.849 12.781 -0.053 1 96.75 81 SER B CA 1
ATOM 1870 C C . SER B 1 81 ? 0.351 12.492 -0.068 1 96.75 81 SER B C 1
ATOM 1872 O O . SER B 1 81 ? -0.417 13.195 -0.723 1 96.75 81 SER B O 1
ATOM 1874 N N . VAL B 1 82 ? -0.072 11.484 0.714 1 96.44 82 VAL B N 1
ATOM 1875 C CA . VAL B 1 82 ? -1.473 11.078 0.725 1 96.44 82 VAL B CA 1
ATOM 1876 C C . VAL B 1 82 ? -2.256 11.938 1.712 1 96.44 82 VAL B C 1
ATOM 1878 O O . VAL B 1 82 ? -3.215 12.609 1.331 1 96.44 82 VAL B O 1
ATOM 1881 N N . TRP B 1 83 ? -1.847 12.023 2.967 1 96.69 83 TRP B N 1
ATOM 1882 C CA . TRP B 1 83 ? -2.691 12.695 3.949 1 96.69 83 TRP B CA 1
ATOM 1883 C C . TRP B 1 83 ? -2.471 14.203 3.916 1 96.69 83 TRP B C 1
ATOM 1885 O O . TRP B 1 83 ? -3.307 14.969 4.398 1 96.69 83 TRP B O 1
ATOM 1895 N N . ARG B 1 84 ? -1.383 14.672 3.344 1 97.19 84 ARG B N 1
ATOM 1896 C CA . ARG B 1 84 ? -1.145 16.109 3.232 1 97.19 84 ARG B CA 1
ATOM 1897 C C . ARG B 1 84 ? -1.895 16.688 2.041 1 97.19 84 ARG B C 1
ATOM 1899 O O . ARG B 1 84 ? -2.045 17.906 1.938 1 97.19 84 ARG B O 1
ATOM 1906 N N . TYR B 1 85 ? -2.299 15.859 1.157 1 94.56 85 TYR B N 1
ATOM 1907 C CA . TYR B 1 85 ? -3 16.344 -0.027 1 94.56 85 TYR B CA 1
ATOM 1908 C C . TYR B 1 85 ? -4.246 17.125 0.361 1 94.56 85 TYR B C 1
ATOM 1910 O O . TYR B 1 85 ? -5.121 16.609 1.062 1 94.56 85 TYR B O 1
ATOM 1918 N N . ARG B 1 86 ? -4.371 18.359 -0.031 1 95.38 86 ARG B N 1
ATOM 1919 C CA . ARG B 1 86 ? -5.484 19.281 0.216 1 95.38 86 ARG B CA 1
ATOM 1920 C C . ARG B 1 86 ? -5.742 19.438 1.711 1 95.38 86 ARG B C 1
ATOM 1922 O O . ARG B 1 86 ? -6.895 19.531 2.141 1 95.38 86 ARG B O 1
ATOM 1929 N N . LEU B 1 87 ? -4.73 19.406 2.4 1 96.31 87 LEU B N 1
ATOM 1930 C CA . LEU B 1 87 ? -4.82 19.5 3.854 1 96.31 87 LEU B CA 1
ATOM 1931 C C . LEU B 1 87 ? -5.543 20.766 4.277 1 96.31 87 LEU B C 1
ATOM 1933 O O . LEU B 1 87 ? -6.32 20.75 5.234 1 96.31 87 LEU B O 1
ATOM 1937 N N . LEU B 1 88 ? -5.312 21.844 3.592 1 95.56 88 LEU B N 1
ATOM 1938 C CA . LEU B 1 88 ? -5.961 23.109 3.926 1 95.56 88 LEU B CA 1
ATOM 1939 C C . LEU B 1 88 ? -7.48 22.969 3.838 1 95.56 88 LEU B C 1
ATOM 1941 O O . LEU B 1 88 ? -8.211 23.625 4.586 1 95.56 88 LEU B O 1
ATOM 1945 N N . ALA B 1 89 ? -7.918 22.172 3.014 1 93.94 89 ALA B N 1
ATOM 1946 C CA . ALA B 1 89 ? -9.352 22.031 2.762 1 93.94 89 ALA B CA 1
ATOM 1947 C C . ALA B 1 89 ? -10.016 21.203 3.863 1 93.94 89 ALA B C 1
ATOM 1949 O O . ALA B 1 89 ? -11.148 21.5 4.258 1 93.94 89 ALA B O 1
ATOM 1950 N N . TRP B 1 90 ? -9.266 20.203 4.379 1 95 90 TRP B N 1
ATOM 1951 C CA . TRP B 1 90 ? -9.977 19.297 5.281 1 95 90 TRP B CA 1
ATOM 1952 C C . TRP B 1 90 ? -9.375 19.344 6.68 1 95 90 TRP B C 1
ATOM 1954 O O . TRP B 1 90 ? -10.008 18.906 7.648 1 95 90 TRP B O 1
ATOM 1964 N N . GLY B 1 91 ? -8.172 19.875 6.863 1 95.94 91 GLY B N 1
ATOM 1965 C CA . GLY B 1 91 ? -7.465 19.797 8.133 1 95.94 91 GLY B CA 1
ATOM 1966 C C . GLY B 1 91 ? -8.172 20.531 9.25 1 95.94 91 GLY B C 1
ATOM 1967 O O . GLY B 1 91 ? -8.141 20.109 10.406 1 95.94 91 GLY B O 1
ATOM 1968 N N . GLY B 1 92 ? -8.805 21.625 8.945 1 95.88 92 GLY B N 1
ATOM 1969 C CA . GLY B 1 92 ? -9.5 22.438 9.938 1 95.88 92 GLY B CA 1
ATOM 1970 C C . GLY B 1 92 ? -10.914 21.953 10.203 1 95.88 92 GLY B C 1
ATOM 1971 O O . GLY B 1 92 ? -11.586 22.469 11.102 1 95.88 92 GLY B O 1
ATOM 1972 N N . ASN B 1 93 ? -11.352 20.969 9.531 1 94.94 93 ASN B N 1
ATOM 1973 C CA . ASN B 1 93 ? -12.758 20.562 9.586 1 94.94 93 ASN B CA 1
ATOM 1974 C C . ASN B 1 93 ? -12.914 19.188 10.219 1 94.94 93 ASN B C 1
ATOM 1976 O O . ASN B 1 93 ? -14.023 18.641 10.273 1 94.94 93 ASN B O 1
ATOM 1980 N N . ILE B 1 94 ? -11.828 18.625 10.742 1 96.06 94 ILE B N 1
ATOM 1981 C CA . ILE B 1 94 ? -11.914 17.297 11.32 1 96.06 94 ILE B CA 1
ATOM 1982 C C . ILE B 1 94 ? -11.867 17.391 12.844 1 96.06 94 ILE B C 1
ATOM 1984 O O . ILE B 1 94 ? -11.328 18.344 13.398 1 96.06 94 ILE B O 1
ATOM 1988 N N . SER B 1 95 ? -12.461 16.406 13.453 1 96.94 95 SER B N 1
ATOM 1989 C CA . SER B 1 95 ? -12.5 16.375 14.914 1 96.94 95 SER B CA 1
ATOM 1990 C C . SER B 1 95 ? -11.133 16.016 15.492 1 96.94 95 SER B C 1
ATOM 1992 O O . SER B 1 95 ? -10.25 15.547 14.766 1 96.94 95 SER B O 1
ATOM 1994 N N . GLN B 1 96 ? -11.023 16.234 16.812 1 97.81 96 GLN B N 1
ATOM 1995 C CA . GLN B 1 96 ? -9.797 15.844 17.5 1 97.81 96 GLN B CA 1
ATOM 1996 C C . GLN B 1 96 ? -9.57 14.336 17.422 1 97.81 96 GLN B C 1
ATOM 1998 O O . GLN B 1 96 ? -8.43 13.883 17.297 1 97.81 96 GLN B O 1
ATOM 2003 N N . CYS B 1 97 ? -10.625 13.625 17.484 1 98 97 CYS B N 1
ATOM 2004 C CA . CYS B 1 97 ? -10.531 12.172 17.406 1 98 97 CYS B CA 1
ATOM 2005 C C . CYS B 1 97 ? -9.922 11.742 16.078 1 98 97 CYS B C 1
ATOM 2007 O O . CYS B 1 97 ? -9.039 10.883 16.031 1 98 97 CYS B O 1
ATOM 2009 N N . GLU B 1 98 ? -10.391 12.375 15.023 1 97.5 98 GLU B N 1
ATOM 2010 C CA . GLU B 1 98 ? -9.891 12.055 13.695 1 97.5 98 GLU B CA 1
ATOM 2011 C C . GLU B 1 98 ? -8.422 12.461 13.547 1 97.5 98 GLU B C 1
ATOM 2013 O O . GLU B 1 98 ? -7.629 11.734 12.945 1 97.5 98 GLU B O 1
ATOM 2018 N N . LYS B 1 99 ? -8.078 13.578 14.109 1 98.06 99 LYS B N 1
ATOM 2019 C CA . LYS B 1 99 ? -6.688 14.016 14.125 1 98.06 99 LYS B CA 1
ATOM 2020 C C . LYS B 1 99 ? -5.801 13.023 14.867 1 98.06 99 LYS B C 1
ATOM 2022 O O . LYS B 1 99 ? -4.699 12.703 14.406 1 98.06 99 LYS B O 1
ATOM 2027 N N . ASP B 1 100 ? -6.281 12.555 15.898 1 98.5 100 ASP B N 1
ATOM 2028 C CA . ASP B 1 100 ? -5.516 11.609 16.703 1 98.5 100 ASP B CA 1
ATOM 2029 C C . ASP B 1 100 ? -5.289 10.305 15.945 1 98.5 100 ASP B C 1
ATOM 2031 O O . ASP B 1 100 ? -4.242 9.672 16.078 1 98.5 100 ASP B O 1
ATOM 2035 N N . ARG B 1 101 ? -6.254 9.867 15.18 1 98.31 101 ARG B N 1
ATOM 2036 C CA . ARG B 1 101 ? -6.109 8.664 14.375 1 98.31 101 ARG B CA 1
ATOM 2037 C C . ARG B 1 101 ? -4.961 8.797 13.375 1 98.31 101 ARG B C 1
ATOM 2039 O O . ARG B 1 101 ? -4.152 7.887 13.227 1 98.31 101 ARG B O 1
ATOM 2046 N N . LEU B 1 102 ? -4.844 9.914 12.797 1 98.5 102 LEU B N 1
ATOM 2047 C CA . LEU B 1 102 ? -3.764 10.164 11.852 1 98.5 102 LEU B CA 1
ATOM 2048 C C . LEU B 1 102 ? -2.428 10.297 12.578 1 98.5 102 LEU B C 1
ATOM 2050 O O . LEU B 1 102 ? -1.42 9.742 12.133 1 98.5 102 LEU B O 1
ATOM 2054 N N . ASN B 1 103 ? -2.502 11.023 13.68 1 98.81 103 ASN B N 1
ATOM 2055 C CA . ASN B 1 103 ? -1.271 11.242 14.43 1 98.81 103 ASN B CA 1
ATOM 2056 C C . ASN B 1 103 ? -0.706 9.938 14.984 1 98.81 103 ASN B C 1
ATOM 2058 O O . ASN B 1 103 ? 0.509 9.797 15.133 1 98.81 103 ASN B O 1
ATOM 2062 N N . ARG B 1 104 ? -1.547 8.984 15.242 1 98.75 104 ARG B N 1
ATOM 2063 C CA . ARG B 1 104 ? -1.058 7.676 15.664 1 98.75 104 ARG B CA 1
ATOM 2064 C C . ARG B 1 104 ? -0.204 7.031 14.578 1 98.75 104 ARG B C 1
ATOM 2066 O O . ARG B 1 104 ? 0.837 6.441 14.867 1 98.75 104 ARG B O 1
ATOM 2073 N N . LEU B 1 105 ? -0.634 7.18 13.383 1 98.62 105 LEU B N 1
ATOM 2074 C CA . LEU B 1 105 ? 0.136 6.656 12.258 1 98.62 105 LEU B CA 1
ATOM 2075 C C . LEU B 1 105 ? 1.458 7.402 12.109 1 98.62 105 LEU B C 1
ATOM 2077 O O . LEU B 1 105 ? 2.5 6.785 11.867 1 98.62 105 LEU B O 1
ATOM 2081 N N . ILE B 1 106 ? 1.378 8.711 12.32 1 98.81 106 ILE B N 1
ATOM 2082 C CA . ILE B 1 106 ? 2.572 9.539 12.211 1 98.81 106 ILE B CA 1
ATOM 2083 C C . ILE B 1 106 ? 3.564 9.164 13.305 1 98.81 106 ILE B C 1
ATOM 2085 O O . ILE B 1 106 ? 4.77 9.086 13.062 1 98.81 106 ILE B O 1
ATOM 2089 N N . LYS B 1 107 ? 3.07 8.875 14.453 1 98.75 107 LYS B N 1
ATOM 2090 C CA . LYS B 1 107 ? 3.926 8.453 15.555 1 98.75 107 LYS B CA 1
ATOM 2091 C C . LYS B 1 107 ? 4.582 7.105 15.258 1 98.75 107 LYS B C 1
ATOM 2093 O O . LYS B 1 107 ? 5.754 6.898 15.578 1 98.75 107 LYS B O 1
ATOM 2098 N N . ARG B 1 108 ? 3.838 6.215 14.688 1 98.75 108 ARG B N 1
ATOM 2099 C CA . ARG B 1 108 ? 4.402 4.93 14.289 1 98.75 108 ARG B CA 1
ATOM 2100 C C . ARG B 1 108 ? 5.52 5.117 13.266 1 98.75 108 ARG B C 1
ATOM 2102 O O . ARG B 1 108 ? 6.578 4.492 13.375 1 98.75 108 ARG B O 1
ATOM 2109 N N . ALA B 1 109 ? 5.273 5.992 12.359 1 98.81 109 ALA B N 1
ATOM 2110 C CA . ALA B 1 109 ? 6.309 6.285 11.375 1 98.81 109 ALA B CA 1
ATOM 2111 C C . ALA B 1 109 ? 7.551 6.875 12.047 1 98.81 109 ALA B C 1
ATOM 2113 O O . ALA B 1 109 ? 8.68 6.547 11.672 1 98.81 109 ALA B O 1
ATOM 2114 N N . SER B 1 110 ? 7.383 7.75 13.016 1 98.88 110 SER B N 1
ATOM 2115 C CA . SER B 1 110 ? 8.484 8.344 13.75 1 98.88 110 SER B CA 1
ATOM 2116 C C . SER B 1 110 ? 9.352 7.281 14.414 1 98.88 110 SER B C 1
ATOM 2118 O O . SER B 1 110 ? 10.578 7.359 14.383 1 98.88 110 SER B O 1
ATOM 2120 N N . ARG B 1 111 ? 8.695 6.266 14.938 1 98.62 111 ARG B N 1
ATOM 2121 C CA . ARG B 1 111 ? 9.406 5.188 15.609 1 98.62 111 ARG B CA 1
ATOM 2122 C C . ARG B 1 111 ? 10.203 4.352 14.609 1 98.62 111 ARG B C 1
ATOM 2124 O O . ARG B 1 111 ? 11.352 3.98 14.883 1 98.62 111 ARG B O 1
ATOM 2131 N N . ILE B 1 112 ? 9.656 4.133 13.5 1 98.69 112 ILE B N 1
ATOM 2132 C CA . ILE B 1 112 ? 10.297 3.312 12.477 1 98.69 112 ILE B CA 1
ATOM 2133 C C . ILE B 1 112 ? 11.516 4.047 11.922 1 98.69 112 ILE B C 1
ATOM 2135 O O . ILE B 1 112 ? 12.578 3.447 11.734 1 98.69 112 ILE B O 1
ATOM 2139 N N . ILE B 1 113 ? 11.352 5.281 11.727 1 98.44 113 ILE B N 1
ATOM 2140 C CA . ILE B 1 113 ? 12.414 6.09 11.133 1 98.44 113 ILE B CA 1
ATOM 2141 C C . ILE B 1 113 ? 13.461 6.422 12.195 1 98.44 113 ILE B C 1
ATOM 2143 O O . ILE B 1 113 ? 14.648 6.512 11.898 1 98.44 113 ILE B O 1
ATOM 2147 N N . GLY B 1 114 ? 13.055 6.723 13.414 1 98.31 114 GLY B N 1
ATOM 2148 C CA . GLY B 1 114 ? 13.938 7.102 14.508 1 98.31 114 GLY B CA 1
ATOM 2149 C C . GLY B 1 114 ? 14 8.602 14.734 1 98.31 114 GLY B C 1
ATOM 2150 O O . GLY B 1 114 ? 14.891 9.094 15.43 1 98.31 114 GLY B O 1
ATOM 2151 N N . THR B 1 115 ? 13.195 9.297 14.047 1 98.38 115 THR B N 1
ATOM 2152 C CA . THR B 1 115 ? 13.094 10.742 14.195 1 98.38 115 THR B CA 1
ATOM 2153 C C . THR B 1 115 ? 11.633 11.172 14.297 1 98.38 115 THR B C 1
ATOM 2155 O O . THR B 1 115 ? 10.773 10.641 13.594 1 98.38 115 THR B O 1
ATOM 2158 N N . GLU B 1 116 ? 11.422 12.148 15.086 1 98.25 116 GLU B N 1
ATOM 2159 C CA . GLU B 1 116 ? 10.062 12.641 15.305 1 98.25 116 GLU B CA 1
ATOM 2160 C C . GLU B 1 116 ? 9.523 13.32 14.047 1 98.25 116 GLU B C 1
ATOM 2162 O O . GLU B 1 116 ? 10.188 14.18 13.469 1 98.25 116 GLU B O 1
ATOM 2167 N N . GLN B 1 117 ? 8.312 12.953 13.695 1 98.5 117 GLN B N 1
ATOM 2168 C CA . GLN B 1 117 ? 7.645 13.555 12.547 1 98.5 117 GLN B CA 1
ATOM 2169 C C . GLN B 1 117 ? 6.559 14.531 12.984 1 98.5 117 GLN B C 1
ATOM 2171 O O . GLN B 1 117 ? 5.977 14.375 14.062 1 98.5 117 GLN B O 1
ATOM 2176 N N . THR B 1 118 ? 6.289 15.508 12.125 1 98.12 118 THR B N 1
ATOM 2177 C CA . THR B 1 118 ? 5.324 16.547 12.445 1 98.12 118 THR B CA 1
ATOM 2178 C C . THR B 1 118 ? 3.896 16.031 12.32 1 98.12 118 THR B C 1
ATOM 2180 O O . THR B 1 118 ? 3.545 15.406 11.312 1 98.12 118 THR B O 1
ATOM 2183 N N . GLY B 1 119 ? 3.105 16.312 13.258 1 98.25 119 GLY B N 1
ATOM 2184 C CA . GLY B 1 119 ? 1.72 15.875 13.281 1 98.25 119 GLY B CA 1
ATOM 2185 C C . GLY B 1 119 ? 0.822 16.672 12.359 1 98.25 119 GLY B C 1
ATOM 2186 O O . GLY B 1 119 ? 1.261 17.656 11.75 1 98.25 119 GLY B O 1
ATOM 2187 N N . VAL B 1 120 ? -0.409 16.281 12.312 1 98.31 120 VAL B N 1
ATOM 2188 C CA . VAL B 1 120 ? -1.38 16.859 11.391 1 98.31 120 VAL B CA 1
ATOM 2189 C C . VAL B 1 120 ? -1.656 18.312 11.773 1 98.31 120 VAL B C 1
ATOM 2191 O O . VAL B 1 120 ? -1.696 19.188 10.914 1 98.31 120 VAL B O 1
ATOM 2194 N N . GLY B 1 121 ? -1.841 18.516 13.047 1 97.12 121 GLY B N 1
ATOM 2195 C CA . GLY B 1 121 ? -2.15 19.859 13.523 1 97.12 121 GLY B CA 1
ATOM 2196 C C . GLY B 1 121 ? -1.074 20.875 13.188 1 97.12 121 GLY B C 1
ATOM 2197 O O . GLY B 1 121 ? -1.366 21.938 12.648 1 97.12 121 GLY B O 1
ATOM 2198 N N . ASP B 1 122 ? 0.104 20.562 13.531 1 97.06 122 ASP B N 1
ATOM 2199 C CA . ASP B 1 122 ? 1.219 21.484 13.289 1 97.06 122 ASP B CA 1
ATOM 2200 C C . ASP B 1 122 ? 1.437 21.688 11.797 1 97.06 122 ASP B C 1
ATOM 2202 O O . ASP B 1 122 ? 1.758 22.797 11.367 1 97.06 122 ASP B O 1
ATOM 2206 N N . THR B 1 123 ? 1.3 20.672 11.039 1 97.69 123 THR B N 1
ATOM 2207 C CA . THR B 1 123 ? 1.438 20.797 9.586 1 97.69 123 THR B CA 1
ATOM 2208 C C . THR B 1 123 ? 0.365 21.719 9.023 1 97.69 123 THR B C 1
ATOM 2210 O O . THR B 1 123 ? 0.653 22.562 8.172 1 97.69 123 THR B O 1
ATOM 2213 N N . TYR B 1 124 ? -0.842 21.578 9.492 1 96.81 124 TYR B N 1
ATOM 2214 C CA . TYR B 1 124 ? -1.957 22.406 9.062 1 96.81 124 TYR B CA 1
ATOM 2215 C C . TYR B 1 124 ? -1.698 23.875 9.391 1 96.81 124 TYR B C 1
ATOM 2217 O O . TYR B 1 124 ? -1.888 24.75 8.547 1 96.81 124 TYR B O 1
ATOM 2225 N N . ARG B 1 125 ? -1.296 24.156 10.562 1 95.56 125 ARG B N 1
ATOM 2226 C CA . ARG B 1 125 ? -1.042 25.516 11.008 1 95.56 125 ARG B CA 1
ATOM 2227 C C . ARG B 1 125 ? 0.057 26.172 10.18 1 95.56 125 ARG B C 1
ATOM 2229 O O . ARG B 1 125 ? -0.001 27.375 9.898 1 95.56 125 ARG B O 1
ATOM 2236 N N . ALA B 1 126 ? 1.01 25.359 9.844 1 95.06 126 ALA B N 1
ATOM 2237 C CA . ALA B 1 126 ? 2.121 25.875 9.047 1 95.06 126 ALA B CA 1
ATOM 2238 C C . ALA B 1 126 ? 1.653 26.297 7.66 1 95.06 126 ALA B C 1
ATOM 2240 O O . ALA B 1 126 ? 2.312 27.094 6.992 1 95.06 126 ALA B O 1
ATOM 2241 N N . LEU B 1 127 ? 0.589 25.828 7.223 1 93.31 127 LEU B N 1
ATOM 2242 C CA . LEU B 1 127 ? 0.071 26.125 5.887 1 93.31 127 LEU B CA 1
ATOM 2243 C C . LEU B 1 127 ? -0.847 27.344 5.914 1 93.31 127 LEU B C 1
ATOM 2245 O O . LEU B 1 127 ? -1.15 27.906 4.863 1 93.31 127 LEU B O 1
ATOM 2249 N N . LEU B 1 128 ? -1.313 27.734 7.031 1 92.5 128 LEU B N 1
ATOM 2250 C CA . LEU B 1 128 ? -2.209 28.875 7.152 1 92.5 128 LEU B CA 1
ATOM 2251 C C . LEU B 1 128 ? -1.45 30.188 6.941 1 92.5 128 LEU B C 1
ATOM 2253 O O . LEU B 1 128 ? -0.311 30.328 7.391 1 92.5 128 LEU B O 1
ATOM 2257 N N . PRO B 1 129 ? -1.964 31.047 5.961 1 79.06 129 PRO B N 1
ATOM 2258 C CA . PRO B 1 129 ? -1.283 32.344 5.766 1 79.06 129 PRO B CA 1
ATOM 2259 C C . PRO B 1 129 ? -1.011 33.062 7.078 1 79.06 129 PRO B C 1
ATOM 2261 O O . PRO B 1 129 ? -1.812 32.969 8.016 1 79.06 129 PRO B O 1
ATOM 2264 N N . GLN B 1 130 ? 0.236 33.281 7.41 1 64.5 130 GLN B N 1
ATOM 2265 C CA . GLN B 1 130 ? 0.674 34.094 8.555 1 64.5 130 GLN B CA 1
ATOM 2266 C C . GLN B 1 130 ? -0.128 35.375 8.656 1 64.5 130 GLN B C 1
ATOM 2268 O O . GLN B 1 130 ? 0.07 36.156 9.586 1 64.5 130 GLN B O 1
ATOM 2273 N N . LYS B 1 131 ? -0.943 35.688 7.77 1 55.84 131 LYS B N 1
ATOM 2274 C CA . LYS B 1 131 ? -1.5 37.031 7.918 1 55.84 131 LYS B CA 1
ATOM 2275 C C . LYS B 1 131 ? -2.119 37.219 9.297 1 55.84 131 LYS B C 1
ATOM 2277 O O . LYS B 1 131 ? -2.297 38.375 9.75 1 55.84 131 LYS B O 1
ATOM 2282 N N . LEU B 1 132 ? -2.627 36.156 9.953 1 50.44 132 LEU B N 1
ATOM 2283 C CA . LEU B 1 132 ? -3.52 36.531 11.039 1 50.44 132 LEU B CA 1
ATOM 2284 C C . LEU B 1 132 ? -2.754 37.281 12.141 1 50.44 132 LEU B C 1
ATOM 2286 O O . LEU B 1 132 ? -3.357 37.906 13 1 50.44 132 LEU B O 1
ATOM 2290 N N . HIS B 1 133 ? -1.498 36.906 12.352 1 46.59 133 HIS B N 1
ATOM 2291 C CA . HIS B 1 133 ? -0.919 37.625 13.5 1 46.59 133 HIS B CA 1
ATOM 2292 C C . HIS B 1 133 ? -0.841 39.125 13.242 1 46.59 133 HIS B C 1
ATOM 2294 O O . HIS B 1 133 ? -0.683 39.906 14.188 1 46.59 133 HIS B O 1
ATOM 2300 N N . THR B 1 134 ? -0.612 39.5 12.008 1 47.59 134 THR B N 1
ATOM 2301 C CA . THR B 1 134 ? -0.432 40.969 11.859 1 47.59 134 THR B CA 1
ATOM 2302 C C . THR B 1 134 ? -1.753 41.688 12.062 1 47.59 134 THR B C 1
ATOM 2304 O O . THR B 1 134 ? -1.764 42.875 12.391 1 47.59 134 THR B O 1
ATOM 2307 N N . VAL B 1 135 ? -2.891 41.062 11.656 1 47.72 135 VAL B N 1
ATOM 2308 C CA . VAL B 1 135 ? -4.133 41.812 11.828 1 47.72 135 VAL B CA 1
ATOM 2309 C C . VAL B 1 135 ? -4.469 41.938 13.312 1 47.72 135 VAL B C 1
ATOM 2311 O O . VAL B 1 135 ? -4.957 42.969 13.773 1 47.72 135 VAL B O 1
ATOM 2314 N N . TRP B 1 136 ? -4.293 40.781 14.023 1 45 136 TRP B N 1
ATOM 2315 C CA . TRP B 1 136 ? -4.742 40.812 15.414 1 45 136 TRP B CA 1
ATOM 2316 C C . TRP B 1 136 ? -3.895 41.781 16.234 1 45 136 TRP B C 1
ATOM 2318 O O . TRP B 1 136 ? -4.402 42.438 17.141 1 45 136 TRP B O 1
ATOM 2328 N N . THR B 1 137 ? -2.59 41.781 16 1 46.16 137 THR B N 1
ATOM 2329 C CA . THR B 1 137 ? -1.748 42.594 16.859 1 46.16 137 THR B CA 1
ATOM 2330 C C . THR B 1 137 ? -1.705 44.031 16.359 1 46.16 137 THR B C 1
ATOM 2332 O O . THR B 1 137 ? -1.026 44.875 16.938 1 46.16 137 THR B O 1
ATOM 2335 N N . ASP B 1 138 ? -2.195 44.156 15.07 1 45.34 138 ASP B N 1
ATOM 2336 C CA . ASP B 1 138 ? -2.188 45.594 14.766 1 45.34 138 ASP B CA 1
ATOM 2337 C C . ASP B 1 138 ? -3.268 46.312 15.555 1 45.34 138 ASP B C 1
ATOM 2339 O O . ASP B 1 138 ? -4.453 46.25 15.219 1 45.34 138 ASP B O 1
ATOM 2343 N N . VAL B 1 139 ? -3.189 46.375 16.859 1 47.91 139 VAL B N 1
ATOM 2344 C CA . VAL B 1 139 ? -3.928 47.156 17.859 1 47.91 139 VAL B CA 1
ATOM 2345 C C . VAL B 1 139 ? -4.137 48.562 17.359 1 47.91 139 VAL B C 1
ATOM 2347 O O . VAL B 1 139 ? -4.848 49.344 18 1 47.91 139 VAL B O 1
ATOM 2350 N N . SER B 1 140 ? -3.221 49.031 16.469 1 45.56 140 SER B N 1
ATOM 2351 C CA . SER B 1 140 ? -3.309 50.438 16.109 1 45.56 140 SER B CA 1
ATOM 2352 C C . SER B 1 140 ? -4.48 50.688 15.172 1 45.56 140 SER B C 1
ATOM 2354 O O . SER B 1 140 ? -4.652 51.812 14.672 1 45.56 140 SER B O 1
ATOM 2356 N N . HIS B 1 141 ? -5.188 49.656 14.68 1 46.78 141 HIS B N 1
ATOM 2357 C CA . HIS B 1 141 ? -6.34 50.062 13.867 1 46.78 141 HIS B CA 1
ATOM 2358 C C . HIS B 1 141 ? -7.328 50.875 14.672 1 46.78 141 HIS B C 1
ATOM 2360 O O . HIS B 1 141 ? -7.562 50.625 15.852 1 46.78 141 HIS B O 1
ATOM 2366 N N . PRO B 1 142 ? -7.633 52.094 14.211 1 43.66 142 PRO B N 1
ATOM 2367 C CA . PRO B 1 142 ? -8.359 53.188 14.875 1 43.66 142 PRO B CA 1
ATOM 2368 C C . PRO B 1 142 ? -9.672 52.719 15.492 1 43.66 142 PRO B C 1
ATOM 2370 O O . PRO B 1 142 ? -10.25 53.438 16.328 1 43.66 142 PRO B O 1
ATOM 2373 N N . LEU B 1 143 ? -10.281 51.625 14.867 1 42.72 143 LEU B N 1
ATOM 2374 C CA . LEU B 1 143 ? -11.641 51.5 15.375 1 42.72 143 LEU B CA 1
ATOM 2375 C C . LEU B 1 143 ? -11.625 50.938 16.797 1 42.72 143 LEU B C 1
ATOM 2377 O O . LEU B 1 143 ? -12.68 50.594 17.344 1 42.72 143 LEU B O 1
ATOM 2381 N N . HIS B 1 144 ? -10.453 50.469 17.266 1 45.84 144 HIS B N 1
ATOM 2382 C CA . HIS B 1 144 ? -10.414 49.969 18.641 1 45.84 144 HIS B CA 1
ATOM 2383 C C . HIS B 1 144 ? -11.062 50.938 19.609 1 45.84 144 HIS B C 1
ATOM 2385 O O . HIS B 1 144 ? -11.562 50.531 20.656 1 45.84 144 HIS B O 1
ATOM 2391 N N . ASN B 1 145 ? -10.961 52.219 19.281 1 43.69 145 ASN B N 1
ATOM 2392 C CA . ASN B 1 145 ? -11.414 53.219 20.219 1 43.69 145 ASN B CA 1
ATOM 2393 C C . ASN B 1 145 ? -12.938 53.219 20.359 1 43.69 145 ASN B C 1
ATOM 2395 O O . ASN B 1 145 ? -13.492 53.969 21.188 1 43.69 145 ASN B O 1
ATOM 2399 N N . SER B 1 146 ? -13.602 52.812 19.203 1 41.78 146 SER B N 1
ATOM 2400 C CA . SER B 1 146 ? -14.984 53.281 19.297 1 41.78 146 SER B CA 1
ATOM 2401 C C . SER B 1 146 ? -15.773 52.469 20.328 1 41.78 146 SER B C 1
ATOM 2403 O O . SER B 1 146 ? -16.953 52.75 20.562 1 41.78 146 SER B O 1
ATOM 2405 N N . LEU B 1 147 ? -15.352 51.219 20.641 1 39.56 147 LEU B N 1
ATOM 2406 C CA . LEU B 1 147 ? -16.344 50.5 21.438 1 39.56 147 LEU B CA 1
ATOM 2407 C C . LEU B 1 147 ? -16.156 50.812 22.922 1 39.56 147 LEU B C 1
ATOM 2409 O O . LEU B 1 147 ? -16.828 50.219 23.766 1 39.56 147 LEU B O 1
ATOM 2413 N N . SER B 1 148 ? -15.195 51.625 23.25 1 32.22 148 SER B N 1
ATOM 2414 C CA . SER B 1 148 ? -15.422 51.938 24.656 1 32.22 148 SER B CA 1
ATOM 2415 C C . SER B 1 148 ? -16.625 52.875 24.828 1 32.22 148 SER B C 1
ATOM 2417 O O . SER B 1 148 ? -16.828 53.781 24.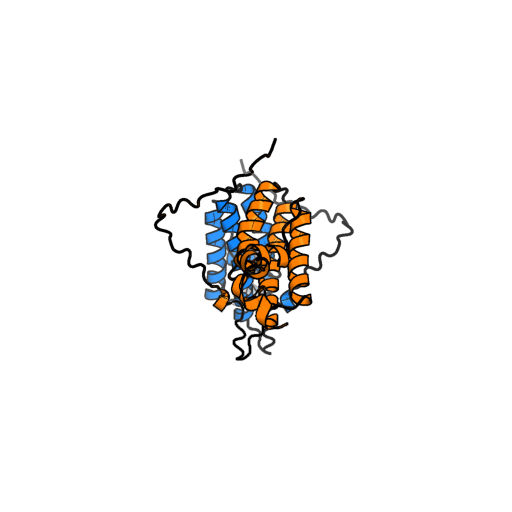016 1 32.22 148 SER B O 1
#

Solvent-accessible surface area (backbone atoms only — not comparable to full-atom values): 18164 Å² total; per-residue (Å²): 135,82,81,74,79,72,80,67,75,69,79,73,76,70,77,60,86,53,75,70,66,64,72,62,67,52,58,65,70,68,60,61,66,66,58,91,74,77,45,62,64,56,53,49,53,51,48,51,58,59,44,50,59,52,50,49,53,49,53,52,41,49,74,70,65,52,51,50,68,56,47,47,50,46,43,52,62,64,47,42,53,57,70,53,56,65,28,84,78,49,58,83,67,50,53,70,68,57,50,48,57,52,34,51,53,44,50,52,50,16,62,73,48,70,48,88,62,84,43,65,66,63,53,46,58,69,66,47,75,69,59,60,65,60,60,68,66,46,66,76,54,72,68,72,65,66,78,111,135,80,80,71,78,74,79,65,77,67,78,74,77,70,76,59,86,56,73,69,65,65,71,63,67,50,57,67,68,68,59,60,66,70,54,95,76,76,45,61,64,56,52,50,53,49,48,50,58,58,44,49,58,53,49,47,53,51,52,50,41,50,75,70,65,52,51,50,68,57,48,47,50,46,43,51,63,65,48,43,52,56,74,54,56,66,30,85,78,47,57,84,67,50,53,70,68,58,49,47,57,52,33,51,54,44,50,52,51,15,63,74,48,71,47,88,60,84,42,64,66,62,55,46,59,70,68,47,75,70,59,60,63,58,61,68,67,46,66,77,52,71,68,68,64,66,78,107

pLDDT: mean 74.21, std 29.23, range [24.44, 98.88]

Sequence (296 aa):
MIIDCKLNCKPDILSLTGSDIERVNNYKYLGVYLGNSFSWKDHIDFLIKNLNVRMYCMRKLHSFYVSPEILSVFYNSVICSVWRYRLLAWGGNISQCEKDRLNRLIKRASRIIGTEQTGVGDTYRALLPQKLHTVWTDVSHPLHNSLSMIIDCKLNCKPDILSLTGSDIERVNNYKYLGVYLGNSFSWKDHIDFLIKNLNVRMYCMRKLHSFYVSPEILSVFYNSVICSVWRYRLLAWGGNISQCEKDRLNRLIKRASRIIGTEQTGVGDTYRALLPQKLHTVWTDVSHPLHNSLS

Organism: Holothuria leucospilota (NCBI:txid206669)